Protein AF-A0A965JLV3-F1 (afdb_monomer)

Mean predicted aligned error: 3.54 Å

pLDDT: mean 94.66, std 6.35, range [58.31, 98.81]

Radius of gyration: 18.26 Å; Cα contacts (8 Å, |Δi|>4): 242; chains: 1; bounding box: 49×35×47 Å

Foldseek 3Di:
DVLLVLLVVLLVLLVVLLVQFDPVLNPDPLVVVLNCLSCVLSVLVVVQCVVCVVVVHDLAPPPVDPVSVVSNVSNLVSVLSSLVSLQSSLVSCVVGGDPVAQPLLNVLQSLLSVQLNVQQNVLVVVCNDPLLPADPQQDDPPQSHDPQAQHLVVLNVLRNCSNPPSSVLLVVCSPVDNVVSNVSSVVVSVVSVVVSVVSRCRNVVSSD

Secondary structure (DSSP, 8-state):
-HHHHHHHHHHHHHHHHHTTB-GGGGGSHHHHHHHHHHHHHHHHHHHHHHHHHHTT--SSS--SSHHHHHHHHHHHHHHHHHHHHHHHHHHHHHHHB-TTS-HHHHHHHHHHHHHIIIIIIHHHHHHTSGGGPPPSS--STTT---SSS---HHHHHHHHHHHHHHHHHHHHTTTS-HHHHHHHHHHHHHHHHHHHHHHHHHHHHTT-

Structure (mmCIF, N/CA/C/O backbone):
data_AF-A0A965JLV3-F1
#
_entry.id   AF-A0A965JLV3-F1
#
loop_
_atom_site.group_PDB
_atom_site.id
_atom_site.type_symbol
_atom_site.label_atom_id
_atom_site.label_alt_id
_atom_site.label_comp_id
_atom_site.label_asym_id
_atom_site.label_entity_id
_atom_site.label_seq_id
_atom_site.pdbx_PDB_ins_code
_atom_site.Cartn_x
_atom_site.Cartn_y
_atom_site.Cartn_z
_atom_site.occupancy
_atom_site.B_iso_or_equiv
_atom_site.auth_seq_id
_atom_site.auth_comp_id
_atom_site.auth_asym_id
_atom_site.auth_atom_id
_atom_site.pdbx_PDB_model_num
ATOM 1 N N . MET A 1 1 ? -0.334 8.863 -15.507 1.00 58.31 1 MET A N 1
ATOM 2 C CA . MET A 1 1 ? -1.629 9.022 -14.797 1.00 58.31 1 MET A CA 1
ATOM 3 C C . MET A 1 1 ? -1.924 7.909 -13.793 1.00 58.31 1 MET A C 1
ATOM 5 O O . MET A 1 1 ? -1.998 8.219 -12.616 1.00 58.31 1 MET A O 1
ATOM 9 N N . LYS A 1 2 ? -2.039 6.628 -14.184 1.00 77.88 2 LYS A N 1
ATOM 10 C CA . LYS A 1 2 ? -2.409 5.543 -13.242 1.00 77.88 2 LYS A CA 1
ATOM 11 C C . LYS A 1 2 ? -1.475 5.370 -12.034 1.00 77.88 2 LYS A C 1
ATOM 13 O O . LYS A 1 2 ? -1.949 5.211 -10.918 1.00 77.88 2 LYS A O 1
ATOM 18 N N . PHE A 1 3 ? -0.164 5.479 -12.246 1.00 82.94 3 PHE A N 1
ATOM 19 C CA . PHE A 1 3 ? 0.817 5.386 -11.163 1.00 82.94 3 PHE A CA 1
ATOM 20 C C . PHE A 1 3 ? 0.680 6.542 -10.155 1.00 82.94 3 PHE A C 1
ATOM 22 O O . PHE A 1 3 ? 0.581 6.306 -8.957 1.00 82.94 3 PHE A O 1
ATOM 29 N N . LEU A 1 4 ? 0.554 7.780 -10.654 1.00 87.12 4 LEU A N 1
ATOM 30 C CA . LEU A 1 4 ? 0.310 8.976 -9.839 1.00 87.12 4 LEU A CA 1
ATOM 31 C C . LEU A 1 4 ? -0.955 8.846 -8.983 1.00 87.12 4 LEU A C 1
ATOM 33 O O . LEU A 1 4 ? -0.918 9.130 -7.790 1.00 87.12 4 LEU A O 1
ATOM 37 N N . LEU A 1 5 ? -2.057 8.378 -9.579 1.00 89.88 5 LEU A N 1
ATOM 38 C CA . LEU A 1 5 ? -3.309 8.146 -8.855 1.00 89.88 5 LEU A CA 1
ATOM 39 C C . LEU A 1 5 ? -3.142 7.091 -7.757 1.00 89.88 5 LEU A C 1
ATOM 41 O O . LEU A 1 5 ? -3.651 7.280 -6.658 1.00 89.88 5 LEU A O 1
ATOM 45 N N . SER A 1 6 ? -2.402 6.014 -8.031 1.00 91.25 6 SER A N 1
ATOM 46 C CA . SER A 1 6 ? -2.143 4.958 -7.051 1.00 91.25 6 SER A CA 1
ATOM 47 C C . SER A 1 6 ? -1.319 5.464 -5.866 1.00 91.25 6 SER A C 1
ATOM 49 O O . SER A 1 6 ? -1.724 5.265 -4.724 1.00 91.25 6 SER A O 1
ATOM 51 N N . VAL A 1 7 ? -0.200 6.155 -6.115 1.00 91.88 7 VAL A N 1
ATOM 52 C CA . VAL A 1 7 ? 0.650 6.725 -5.050 1.00 91.88 7 VAL A CA 1
ATOM 53 C C . VAL A 1 7 ? -0.112 7.788 -4.255 1.00 91.88 7 VAL A C 1
ATOM 55 O O . VAL A 1 7 ? -0.059 7.795 -3.027 1.00 91.88 7 VAL A O 1
ATOM 58 N N . GLY A 1 8 ? -0.880 8.645 -4.934 1.00 94.00 8 GLY A N 1
ATOM 59 C CA . GLY A 1 8 ? -1.728 9.645 -4.286 1.00 94.00 8 GLY A CA 1
ATOM 60 C C . GLY A 1 8 ? -2.789 9.010 -3.386 1.00 94.00 8 GLY A C 1
ATOM 61 O O . GLY A 1 8 ? -2.899 9.372 -2.217 1.00 94.00 8 GLY A O 1
ATOM 62 N N . LEU A 1 9 ? -3.528 8.018 -3.891 1.00 96.25 9 LEU A N 1
ATOM 63 C CA . LEU A 1 9 ? -4.529 7.293 -3.107 1.00 96.25 9 LEU A CA 1
ATOM 64 C C . LEU A 1 9 ? -3.895 6.557 -1.919 1.00 96.25 9 LEU A C 1
ATOM 66 O O . LEU A 1 9 ? -4.440 6.607 -0.817 1.00 96.25 9 LEU A O 1
ATOM 70 N N . PHE A 1 10 ? -2.739 5.920 -2.114 1.00 96.62 10 PHE A N 1
ATOM 71 C CA . PHE A 1 10 ? -1.964 5.263 -1.059 1.00 96.62 10 PHE A CA 1
ATOM 72 C C . PHE A 1 10 ? -1.600 6.248 0.060 1.00 96.62 10 PHE A C 1
ATOM 74 O O . PHE A 1 10 ? -1.886 6.000 1.234 1.00 96.62 10 PHE A O 1
ATOM 81 N N . ALA A 1 11 ? -1.024 7.397 -0.300 1.00 96.12 11 ALA A N 1
ATOM 82 C CA . ALA A 1 11 ? -0.611 8.421 0.653 1.00 96.12 11 ALA A CA 1
ATOM 83 C C . ALA A 1 11 ? -1.809 9.038 1.390 1.00 96.12 11 ALA A C 1
ATOM 85 O O . ALA A 1 11 ? -1.777 9.155 2.614 1.00 96.12 11 ALA A O 1
ATOM 86 N N . LEU A 1 12 ? -2.891 9.365 0.673 1.00 97.19 12 LEU A N 1
ATOM 87 C CA . LEU A 1 12 ? -4.125 9.896 1.262 1.00 97.19 12 LEU A CA 1
ATOM 88 C C . LEU A 1 12 ? -4.769 8.899 2.230 1.00 97.19 12 LEU A C 1
ATOM 90 O O . LEU A 1 12 ? -5.180 9.283 3.323 1.00 97.19 12 LEU A O 1
ATOM 94 N N . THR A 1 13 ? -4.812 7.617 1.858 1.00 98.12 13 THR A N 1
ATOM 95 C CA . THR A 1 13 ? -5.332 6.551 2.729 1.00 98.12 13 THR A CA 1
ATOM 96 C C . THR A 1 13 ? -4.476 6.432 3.983 1.00 98.12 13 THR A C 1
ATOM 98 O O . THR A 1 13 ? -5.005 6.422 5.092 1.00 98.12 13 THR A O 1
ATOM 101 N N . THR A 1 14 ? -3.150 6.432 3.832 1.00 97.94 14 THR A N 1
ATOM 102 C CA . THR A 1 14 ? -2.228 6.360 4.972 1.00 97.94 14 THR A CA 1
ATOM 103 C C . THR A 1 14 ? -2.404 7.562 5.904 1.00 97.94 14 THR A C 1
ATOM 105 O O . THR A 1 14 ? -2.512 7.390 7.117 1.00 97.94 14 THR A O 1
ATOM 108 N N . ALA A 1 15 ? -2.514 8.777 5.358 1.00 96.94 15 ALA A N 1
ATOM 109 C CA . ALA A 1 15 ? -2.744 9.996 6.134 1.00 96.94 15 ALA A CA 1
ATOM 110 C C . ALA A 1 15 ? -4.091 9.967 6.879 1.00 96.94 15 ALA A C 1
ATOM 112 O O . ALA A 1 15 ? -4.160 10.306 8.063 1.00 96.94 15 ALA A O 1
ATOM 113 N N . TRP A 1 16 ? -5.154 9.499 6.219 1.00 97.88 16 TRP A N 1
ATOM 114 C CA . TRP A 1 16 ? -6.459 9.291 6.849 1.00 97.88 16 TRP A CA 1
ATOM 115 C C . TRP A 1 16 ? -6.378 8.288 8.009 1.00 97.88 16 TRP A C 1
ATOM 117 O O . TRP A 1 16 ? -6.914 8.533 9.094 1.00 97.88 16 TRP A O 1
ATOM 127 N N . LEU A 1 17 ? -5.651 7.183 7.829 1.00 98.00 17 LEU A N 1
ATOM 128 C CA . LEU A 1 17 ? -5.475 6.154 8.854 1.00 98.00 17 LEU A CA 1
ATOM 129 C C . LEU A 1 17 ? -4.584 6.614 10.021 1.00 98.00 17 LEU A C 1
ATOM 131 O O . LEU A 1 17 ? -4.887 6.285 11.164 1.00 98.00 17 LEU A O 1
ATOM 135 N N . VAL A 1 18 ? -3.581 7.468 9.797 1.00 97.69 18 VAL A N 1
ATOM 136 C CA . VAL A 1 18 ? -2.835 8.149 10.881 1.00 97.69 18 VAL A CA 1
ATOM 137 C C . VAL A 1 18 ? -3.768 8.969 11.777 1.00 97.69 18 VAL A C 1
ATOM 139 O O . VAL A 1 18 ? -3.585 9.004 12.995 1.00 97.69 18 VAL A O 1
ATOM 142 N N . GLY A 1 19 ? -4.828 9.556 11.213 1.00 96.88 19 GLY A N 1
ATOM 143 C CA . GLY A 1 19 ? -5.876 10.251 11.967 1.00 96.88 19 GLY A CA 1
ATOM 144 C C . GLY A 1 19 ? -6.631 9.373 12.977 1.00 96.88 19 GLY A C 1
ATOM 145 O O . GLY A 1 19 ? -7.350 9.900 13.823 1.00 96.88 19 GLY A O 1
ATOM 146 N N . HIS A 1 20 ? -6.458 8.051 12.934 1.00 97.25 20 HIS A N 1
ATOM 147 C CA . HIS A 1 20 ? -7.047 7.106 13.885 1.00 97.25 20 HIS A CA 1
ATOM 148 C C . HIS A 1 20 ? -6.160 6.826 15.101 1.00 97.25 20 HIS A C 1
ATOM 150 O O . HIS A 1 20 ? -6.590 6.135 16.024 1.00 97.25 20 HIS A O 1
ATOM 156 N N . LEU A 1 21 ? -4.939 7.362 15.134 1.00 97.62 21 LEU A N 1
ATOM 157 C CA . LEU A 1 21 ? -4.122 7.383 16.343 1.00 97.62 21 LEU A CA 1
ATOM 158 C C . LEU A 1 21 ? -4.680 8.404 17.341 1.00 97.62 21 LEU A C 1
ATOM 160 O O . LEU A 1 21 ? -5.216 9.453 16.957 1.00 97.62 21 LEU A O 1
ATOM 164 N N . GLN A 1 22 ? -4.495 8.122 18.629 1.00 96.94 22 GLN A N 1
ATOM 165 C CA . GLN A 1 22 ? -4.717 9.089 19.704 1.00 96.94 22 GLN A CA 1
ATOM 166 C C . GLN A 1 22 ? -3.857 10.345 19.492 1.00 96.94 22 GLN A C 1
ATOM 168 O O . GLN A 1 22 ? -2.743 10.256 18.976 1.00 96.94 22 GLN A O 1
ATOM 173 N N . ALA A 1 23 ? -4.347 11.515 19.917 1.00 92.81 23 ALA A N 1
ATOM 174 C CA . ALA A 1 23 ? -3.717 12.809 19.628 1.00 92.81 23 ALA A CA 1
ATOM 175 C C . ALA A 1 23 ? -2.221 12.863 20.003 1.00 92.81 23 ALA A C 1
ATOM 177 O O . ALA A 1 23 ? -1.399 13.237 19.172 1.00 92.81 23 ALA A O 1
ATOM 178 N N . GLY A 1 24 ? -1.850 12.395 21.202 1.00 92.81 24 GLY A N 1
ATOM 179 C CA . GLY A 1 24 ? -0.449 12.373 21.645 1.00 92.81 24 GLY A CA 1
ATOM 180 C C . GLY A 1 24 ? 0.456 11.444 20.825 1.00 92.81 24 GLY A C 1
ATOM 181 O O . GLY A 1 24 ? 1.642 11.718 20.665 1.00 92.81 24 GLY A O 1
ATOM 182 N N . ALA A 1 25 ? -0.097 10.378 20.241 1.00 94.88 25 ALA A N 1
ATOM 183 C CA . ALA A 1 25 ? 0.669 9.412 19.459 1.00 94.88 25 ALA A CA 1
ATOM 184 C C . ALA A 1 25 ? 0.936 9.865 18.013 1.00 94.88 25 ALA A C 1
ATOM 186 O O . ALA A 1 25 ? 1.858 9.365 17.369 1.00 94.88 25 ALA A O 1
ATOM 187 N N . ARG A 1 26 ? 0.175 10.841 17.499 1.00 94.00 26 ARG A N 1
ATOM 188 C CA . ARG A 1 26 ? 0.362 11.387 16.139 1.00 94.00 26 ARG A CA 1
ATOM 189 C C . ARG A 1 26 ? 1.692 12.122 15.967 1.00 94.00 26 ARG A C 1
ATOM 191 O O . ARG A 1 26 ? 2.159 12.269 14.846 1.00 94.00 26 ARG A O 1
ATOM 198 N N . HIS A 1 27 ? 2.305 12.549 17.070 1.00 93.75 27 HIS A N 1
ATOM 199 C CA . HIS A 1 27 ? 3.579 13.271 17.085 1.00 93.75 27 HIS A CA 1
ATOM 200 C C . HIS A 1 27 ? 4.786 12.370 17.385 1.00 93.75 27 HIS A C 1
ATOM 202 O O . HIS A 1 27 ? 5.904 12.862 17.532 1.00 93.75 27 HIS A O 1
ATOM 208 N N . LEU A 1 28 ? 4.588 11.050 17.490 1.00 96.31 28 LEU A N 1
ATOM 209 C CA . LEU A 1 28 ? 5.692 10.118 17.697 1.00 96.31 28 LEU A CA 1
ATOM 210 C C . LEU A 1 28 ? 6.680 10.191 16.532 1.00 96.31 28 LEU A C 1
ATOM 212 O O . LEU A 1 28 ? 6.289 10.243 15.366 1.00 96.31 28 LEU A O 1
ATOM 216 N N . ARG A 1 29 ? 7.975 10.075 16.844 1.00 96.75 29 ARG A N 1
ATOM 217 C CA . ARG A 1 29 ? 9.050 10.060 15.839 1.00 96.75 29 ARG A CA 1
ATOM 218 C C . ARG A 1 29 ? 8.807 9.026 14.735 1.00 96.75 29 ARG A C 1
ATOM 220 O O . ARG A 1 29 ? 9.127 9.298 13.585 1.00 96.75 29 ARG A O 1
ATOM 227 N N . ALA A 1 30 ? 8.219 7.876 15.068 1.00 96.38 30 ALA A N 1
ATOM 228 C CA . ALA A 1 30 ? 7.856 6.848 14.094 1.00 96.38 30 ALA A CA 1
ATOM 229 C C . ALA A 1 30 ? 6.865 7.359 13.031 1.00 96.38 30 ALA A C 1
ATOM 231 O O . ALA A 1 30 ? 7.059 7.087 11.850 1.00 96.38 30 ALA A O 1
ATOM 232 N N . VAL A 1 31 ? 5.855 8.147 13.426 1.00 96.88 31 VAL A N 1
ATOM 233 C CA . VAL A 1 31 ? 4.904 8.776 12.492 1.00 96.88 31 VAL A CA 1
ATOM 234 C C . VAL A 1 31 ? 5.630 9.789 11.612 1.00 96.88 31 VAL A C 1
ATOM 236 O O . VAL A 1 31 ? 5.474 9.761 10.396 1.00 96.88 31 VAL A O 1
ATOM 239 N N . THR A 1 32 ? 6.487 10.629 12.197 1.00 96.69 32 THR A N 1
ATOM 240 C CA . THR A 1 32 ? 7.277 11.614 11.442 1.00 96.69 32 THR A CA 1
ATOM 241 C C . THR A 1 32 ? 8.180 10.950 10.402 1.00 96.69 32 THR A C 1
ATOM 243 O O . THR A 1 32 ? 8.189 11.362 9.246 1.00 96.69 32 THR A O 1
ATOM 246 N N . VAL A 1 33 ? 8.912 9.898 10.783 1.00 97.25 33 VAL A N 1
ATOM 247 C CA . VAL A 1 33 ? 9.764 9.130 9.858 1.00 97.25 33 VAL A CA 1
ATOM 248 C C . VAL A 1 33 ? 8.923 8.516 8.745 1.00 97.25 33 VAL A C 1
ATOM 250 O O . VAL A 1 33 ? 9.275 8.644 7.579 1.00 97.25 33 VAL A O 1
ATOM 253 N N . MET A 1 34 ? 7.788 7.904 9.083 1.00 96.44 34 MET A N 1
ATOM 254 C CA . MET A 1 34 ? 6.874 7.308 8.112 1.00 96.44 34 MET A CA 1
ATOM 255 C C . MET A 1 34 ? 6.361 8.327 7.084 1.00 96.44 34 MET A C 1
ATOM 257 O O . MET A 1 34 ? 6.353 8.043 5.888 1.00 96.44 34 MET A O 1
ATOM 261 N N . VAL A 1 35 ? 5.972 9.523 7.534 1.00 95.75 35 VAL A N 1
ATOM 262 C CA . VAL A 1 35 ? 5.531 10.619 6.657 1.00 95.75 35 VAL A CA 1
ATOM 263 C C . VAL A 1 35 ? 6.656 11.057 5.722 1.00 95.75 35 VAL A C 1
ATOM 265 O O . VAL A 1 35 ? 6.429 11.196 4.522 1.00 95.75 35 VAL A O 1
ATOM 268 N N . TRP A 1 36 ? 7.879 11.218 6.229 1.00 97.56 36 TRP A N 1
ATOM 269 C CA . TRP A 1 36 ? 9.023 11.570 5.384 1.00 97.56 36 TRP A CA 1
ATOM 270 C C . TRP A 1 36 ? 9.399 10.469 4.397 1.00 97.56 36 TRP A C 1
ATOM 272 O O . TRP A 1 36 ? 9.755 10.785 3.265 1.00 97.56 36 TRP A O 1
ATOM 282 N N . VAL A 1 37 ? 9.267 9.196 4.780 1.00 97.19 37 VAL A N 1
ATOM 283 C CA . VAL A 1 37 ? 9.422 8.071 3.849 1.00 97.19 37 VAL A CA 1
ATOM 284 C C . VAL A 1 37 ? 8.394 8.188 2.731 1.00 97.19 37 VAL A C 1
ATOM 286 O O . VAL A 1 37 ? 8.798 8.175 1.573 1.00 97.19 37 VAL A O 1
ATOM 289 N N . LEU A 1 38 ? 7.106 8.379 3.045 1.00 95.06 38 LEU A N 1
ATOM 290 C CA . LEU A 1 38 ? 6.037 8.547 2.049 1.00 95.06 38 LEU A CA 1
ATOM 291 C C . LEU A 1 38 ? 6.302 9.704 1.084 1.00 95.06 38 LEU A C 1
ATOM 293 O O . LEU A 1 38 ? 6.209 9.525 -0.128 1.00 95.06 38 LEU A O 1
ATOM 297 N N . ILE A 1 39 ? 6.656 10.876 1.618 1.00 95.81 39 ILE A N 1
ATOM 298 C CA . ILE A 1 39 ? 6.942 12.067 0.812 1.00 95.81 39 ILE A CA 1
ATOM 299 C C . ILE A 1 39 ? 8.175 11.832 -0.059 1.00 95.81 39 ILE A C 1
ATOM 301 O O . ILE A 1 39 ? 8.117 12.065 -1.263 1.00 95.81 39 ILE A O 1
ATOM 305 N N . GLY A 1 40 ? 9.280 11.370 0.527 1.00 96.81 40 GLY A N 1
ATOM 306 C CA . GLY A 1 40 ? 10.555 11.219 -0.170 1.00 96.81 40 GLY A CA 1
ATOM 307 C C . GLY A 1 40 ? 10.490 10.178 -1.282 1.00 96.81 40 GLY A C 1
ATOM 308 O O . GLY A 1 40 ? 10.786 10.489 -2.433 1.00 96.81 40 GLY A O 1
ATOM 309 N N . SER A 1 41 ? 10.052 8.962 -0.954 1.00 95.81 41 SER A N 1
ATOM 310 C CA . SER A 1 41 ? 9.936 7.868 -1.928 1.00 95.81 41 SER A CA 1
ATOM 311 C C . SER A 1 41 ? 8.863 8.143 -2.982 1.00 95.81 41 SER A C 1
ATOM 313 O O . SER A 1 41 ? 9.148 8.024 -4.169 1.00 95.81 41 SER A O 1
ATOM 315 N N . GLY A 1 42 ? 7.673 8.607 -2.581 1.00 94.31 42 GLY A N 1
ATOM 316 C CA . GLY A 1 42 ? 6.608 8.961 -3.518 1.00 94.31 42 GLY A CA 1
ATOM 317 C C . GLY A 1 42 ? 7.027 10.081 -4.472 1.00 94.31 4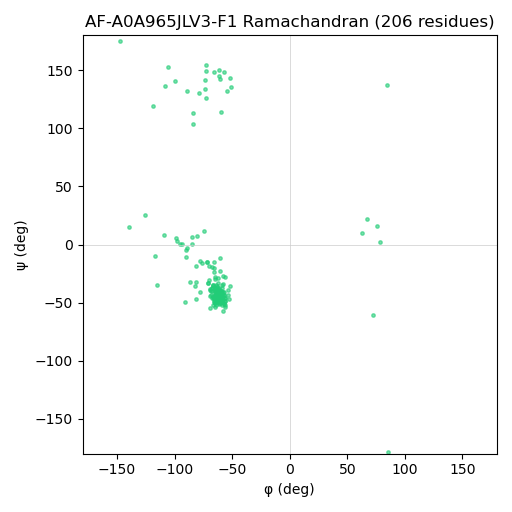2 GLY A C 1
ATOM 318 O O . GLY A 1 42 ? 6.847 9.957 -5.678 1.00 94.31 42 GLY A O 1
ATOM 319 N N . THR A 1 43 ? 7.653 11.150 -3.969 1.00 95.56 43 THR A N 1
ATOM 320 C CA . THR A 1 43 ? 8.147 12.244 -4.824 1.00 95.56 43 THR A CA 1
ATOM 321 C C . THR A 1 43 ? 9.237 11.759 -5.771 1.00 95.56 43 THR A C 1
ATOM 323 O O . THR A 1 43 ? 9.176 12.064 -6.960 1.00 95.56 43 THR A O 1
ATOM 326 N N . PHE A 1 44 ? 10.203 10.980 -5.274 1.00 96.69 44 PHE A N 1
ATOM 327 C CA . PHE A 1 44 ? 11.260 10.403 -6.103 1.00 96.69 44 PHE A CA 1
ATOM 328 C C . PHE A 1 44 ? 10.682 9.579 -7.258 1.00 96.69 44 PHE A C 1
ATOM 330 O O . PHE A 1 44 ? 11.017 9.841 -8.414 1.00 96.69 44 PHE A O 1
ATOM 337 N N . GLU A 1 45 ? 9.776 8.640 -6.973 1.00 95.25 45 GLU A N 1
ATOM 338 C CA . GLU A 1 45 ? 9.182 7.798 -8.013 1.00 95.25 45 GLU A CA 1
ATOM 339 C C . GLU A 1 45 ? 8.397 8.626 -9.028 1.00 95.25 45 GLU A C 1
ATOM 341 O O . GLU A 1 45 ? 8.561 8.445 -10.234 1.00 95.25 45 GLU A O 1
ATOM 346 N N . LEU A 1 46 ? 7.574 9.571 -8.566 1.00 94.50 46 LEU A N 1
ATOM 347 C CA . LEU A 1 46 ? 6.768 10.405 -9.453 1.00 94.50 46 LEU A CA 1
ATOM 348 C C . LEU A 1 46 ? 7.625 11.283 -10.361 1.00 94.50 46 LEU A C 1
ATOM 350 O O . LEU A 1 46 ? 7.352 11.353 -11.561 1.00 94.50 46 LEU A O 1
ATOM 354 N N . VAL A 1 47 ? 8.660 11.924 -9.816 1.00 96.25 47 VAL A N 1
ATOM 355 C CA . VAL A 1 47 ? 9.586 12.752 -10.596 1.00 96.25 47 VAL A CA 1
ATOM 356 C C . VAL A 1 47 ? 10.329 11.887 -11.605 1.00 96.25 47 VAL A C 1
ATOM 358 O O . VAL A 1 47 ? 10.298 12.190 -12.797 1.00 96.25 47 VAL A O 1
ATOM 361 N N . TYR A 1 48 ? 10.940 10.787 -11.163 1.00 97.06 48 TYR A N 1
ATOM 362 C CA . TYR A 1 48 ? 11.751 9.949 -12.040 1.00 97.06 48 TYR A CA 1
ATOM 363 C C . TYR A 1 48 ? 10.923 9.315 -13.164 1.00 97.06 48 TYR A C 1
ATOM 365 O O . TYR A 1 48 ? 11.301 9.409 -14.331 1.00 97.06 48 TYR A O 1
ATOM 373 N N . ILE A 1 49 ? 9.751 8.750 -12.852 1.00 95.31 49 ILE A N 1
ATOM 374 C CA . ILE A 1 49 ? 8.844 8.179 -13.860 1.00 95.31 49 ILE A CA 1
ATOM 375 C C . ILE A 1 49 ? 8.396 9.247 -14.861 1.00 95.31 49 ILE A C 1
ATOM 377 O O . ILE A 1 49 ? 8.333 8.972 -16.058 1.00 95.31 49 ILE A O 1
ATOM 381 N N . THR A 1 50 ? 8.093 10.460 -14.392 1.00 95.12 50 THR A N 1
ATOM 382 C CA . THR A 1 50 ? 7.651 11.557 -15.265 1.00 95.12 50 THR A CA 1
ATOM 383 C C . THR A 1 50 ? 8.767 12.008 -16.203 1.00 95.12 50 THR A C 1
ATOM 385 O O . THR A 1 50 ? 8.522 12.164 -17.397 1.00 95.12 50 THR A O 1
ATOM 388 N N . VAL A 1 51 ? 9.993 12.164 -15.695 1.00 96.38 51 VAL A N 1
ATOM 389 C CA . VAL A 1 51 ? 11.161 12.531 -16.510 1.00 96.38 51 VAL A CA 1
ATOM 390 C C . VAL A 1 51 ? 11.450 11.458 -17.559 1.00 96.38 51 VAL A C 1
ATOM 392 O O . VAL A 1 51 ? 11.579 11.781 -18.735 1.00 96.38 51 VAL A O 1
ATOM 395 N N . GLN A 1 52 ? 11.487 10.181 -17.169 1.00 96.94 52 GLN A N 1
ATOM 396 C CA . GLN A 1 52 ? 11.731 9.079 -18.106 1.00 96.94 52 GLN A CA 1
ATOM 397 C C . GLN A 1 52 ? 10.643 9.007 -19.186 1.00 96.94 52 GLN A C 1
ATOM 399 O O . GLN A 1 52 ? 10.957 8.914 -20.370 1.00 96.94 52 GLN A O 1
ATOM 404 N N . ALA A 1 53 ? 9.371 9.170 -18.808 1.00 94.25 53 ALA A N 1
ATOM 405 C CA . ALA A 1 53 ? 8.271 9.225 -19.767 1.00 94.25 53 ALA A CA 1
ATOM 406 C C . ALA A 1 53 ? 8.392 10.411 -20.741 1.00 94.25 53 ALA A C 1
ATOM 408 O O . ALA A 1 53 ? 8.139 10.241 -21.932 1.00 94.25 53 ALA A O 1
ATOM 409 N N . ALA A 1 54 ? 8.809 11.591 -20.266 1.00 96.62 54 ALA A N 1
ATOM 410 C CA . ALA A 1 54 ? 9.034 12.764 -21.114 1.00 96.62 54 ALA A CA 1
ATOM 411 C C . ALA A 1 54 ? 10.186 12.561 -22.115 1.00 96.62 54 ALA A C 1
ATOM 413 O O . ALA A 1 54 ? 10.149 13.110 -23.212 1.00 96.62 54 ALA A O 1
ATOM 414 N N . LEU A 1 55 ? 11.177 11.740 -21.760 1.00 96.00 55 LEU A N 1
ATOM 415 C CA . LEU A 1 55 ? 12.291 11.349 -22.628 1.00 96.00 55 LEU A CA 1
ATOM 416 C C . LEU A 1 55 ? 11.960 10.159 -23.549 1.00 96.00 55 LEU A C 1
ATOM 418 O O . LEU A 1 55 ? 12.824 9.711 -24.302 1.00 96.00 55 LEU A O 1
ATOM 422 N N . GLY A 1 56 ? 10.740 9.615 -23.482 1.00 95.31 56 GLY A N 1
ATOM 423 C CA . GLY A 1 56 ? 10.359 8.409 -24.224 1.00 95.31 56 GLY A CA 1
ATOM 424 C C . GLY A 1 56 ? 11.084 7.143 -23.753 1.00 95.31 56 GLY A C 1
ATOM 425 O O . GLY A 1 56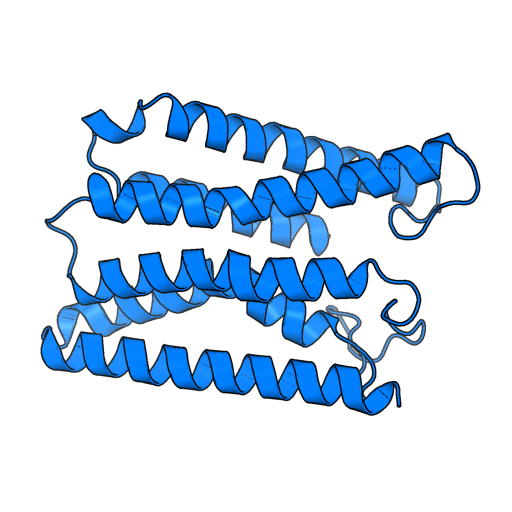 ? 11.192 6.181 -24.508 1.00 95.31 56 GLY A O 1
ATOM 426 N N . GLN A 1 57 ? 11.594 7.143 -22.521 1.00 95.62 57 GLN A N 1
ATOM 427 C CA . GLN A 1 57 ? 12.356 6.052 -21.924 1.00 95.62 57 GLN A CA 1
ATOM 428 C C . GLN A 1 57 ? 11.526 5.283 -20.891 1.00 95.62 57 GLN A C 1
ATOM 430 O O . GLN A 1 57 ? 10.609 5.807 -20.251 1.00 95.62 57 GLN A O 1
ATOM 435 N N . GLY A 1 58 ? 11.866 4.008 -20.702 1.00 92.88 58 GLY A N 1
ATOM 436 C CA . GLY A 1 58 ? 11.315 3.210 -19.613 1.00 92.88 58 GLY A CA 1
ATOM 437 C C . GLY A 1 58 ? 11.930 3.620 -18.276 1.00 92.88 58 GLY A C 1
ATOM 438 O O . GLY A 1 58 ? 13.144 3.733 -18.163 1.00 92.88 58 GLY A O 1
ATOM 439 N N . SER A 1 59 ? 11.109 3.795 -17.240 1.00 93.38 59 SER A N 1
ATOM 440 C CA . SER A 1 59 ? 11.608 3.922 -15.862 1.00 93.38 59 SER A CA 1
ATOM 441 C C . SER A 1 59 ? 11.782 2.558 -15.181 1.00 93.38 59 SER A C 1
ATOM 443 O O . SER A 1 59 ? 12.657 2.379 -14.344 1.00 93.38 59 SER A O 1
ATOM 445 N N . HIS A 1 60 ? 10.934 1.587 -15.535 1.00 92.69 60 HIS A N 1
ATOM 446 C CA . HIS A 1 60 ? 10.971 0.220 -15.020 1.00 92.69 60 HIS A CA 1
ATOM 447 C C . HIS A 1 60 ? 11.658 -0.695 -16.030 1.00 92.69 60 HIS A C 1
ATOM 449 O O . HIS A 1 60 ? 11.405 -0.578 -17.229 1.00 92.69 60 HIS A O 1
ATOM 455 N N . TYR A 1 61 ? 12.477 -1.629 -15.537 1.00 93.06 61 TYR A N 1
ATOM 456 C CA . TYR A 1 61 ? 13.274 -2.567 -16.344 1.00 93.06 61 TYR A CA 1
ATOM 457 C C . TYR A 1 61 ? 14.319 -1.903 -17.253 1.00 93.06 61 TYR A C 1
ATOM 459 O O . TYR A 1 61 ? 14.913 -2.574 -18.094 1.00 93.06 61 TYR A O 1
ATOM 467 N N . ASN A 1 62 ? 14.558 -0.599 -17.093 1.00 94.69 62 ASN A N 1
ATOM 468 C CA . ASN A 1 62 ? 15.598 0.095 -17.830 1.00 94.69 62 ASN A CA 1
ATOM 469 C C . ASN A 1 62 ? 16.935 -0.088 -17.113 1.00 94.69 62 ASN A C 1
ATOM 471 O O . ASN A 1 62 ? 17.194 0.510 -16.073 1.00 94.69 62 ASN A O 1
ATOM 475 N N . ILE A 1 63 ? 17.754 -0.965 -17.677 1.00 94.94 63 ILE A N 1
ATOM 476 C CA . ILE A 1 63 ? 19.087 -1.319 -17.184 1.00 94.94 63 ILE A CA 1
ATOM 477 C C . ILE A 1 63 ? 20.139 -1.138 -18.286 1.00 94.94 63 ILE A C 1
ATOM 479 O O . ILE A 1 63 ? 21.160 -1.819 -18.287 1.00 94.94 63 ILE A O 1
ATOM 483 N N . GLY A 1 64 ? 19.865 -0.258 -19.258 1.00 94.12 64 GLY A N 1
ATOM 484 C CA . GLY A 1 64 ? 20.736 -0.044 -20.420 1.00 94.12 64 GLY A CA 1
ATOM 485 C C . GLY A 1 64 ? 22.105 0.547 -20.069 1.00 94.12 64 GLY A C 1
ATOM 486 O O . GLY A 1 64 ? 23.068 0.337 -20.800 1.00 94.12 64 GLY A O 1
ATOM 487 N N . ASP A 1 65 ? 22.205 1.234 -18.930 1.00 96.88 65 ASP A N 1
ATOM 488 C CA . ASP A 1 65 ? 23.449 1.739 -18.358 1.00 96.88 65 ASP A CA 1
ATOM 489 C C . ASP A 1 65 ? 23.401 1.737 -16.819 1.00 96.88 65 ASP A C 1
ATOM 491 O O . ASP A 1 65 ? 22.379 1.430 -16.196 1.00 96.88 65 ASP A O 1
ATOM 495 N N . ILE A 1 66 ? 24.533 2.089 -16.199 1.00 97.88 66 ILE A N 1
ATOM 496 C CA . ILE A 1 66 ? 24.700 2.089 -14.740 1.00 97.88 66 ILE A CA 1
ATOM 497 C C . ILE A 1 66 ? 23.726 3.059 -14.064 1.00 97.88 66 ILE A C 1
ATOM 499 O O . ILE A 1 66 ? 23.184 2.736 -13.009 1.00 97.88 66 ILE A O 1
ATOM 503 N N . PHE A 1 67 ? 23.482 4.234 -14.649 1.00 97.44 67 PHE A N 1
ATOM 504 C CA . PHE A 1 67 ? 22.592 5.221 -14.047 1.00 97.44 67 PHE A CA 1
ATOM 505 C C . PHE A 1 67 ? 21.157 4.689 -13.984 1.00 97.44 67 PHE A C 1
ATOM 507 O O . PHE A 1 67 ? 20.558 4.685 -12.908 1.00 97.44 67 PHE A O 1
ATOM 514 N N . HIS A 1 68 ? 20.621 4.176 -15.094 1.00 97.75 68 HIS A N 1
ATOM 515 C CA . HIS A 1 68 ? 19.262 3.628 -15.135 1.00 97.75 68 HIS A CA 1
ATOM 516 C C . HIS A 1 68 ? 19.118 2.381 -14.257 1.00 97.75 68 HIS A C 1
ATOM 518 O O . HIS A 1 68 ? 18.128 2.260 -13.536 1.00 97.75 68 HIS A O 1
ATOM 524 N N . ALA A 1 69 ? 20.138 1.518 -14.210 1.00 96.69 69 ALA A N 1
ATOM 525 C CA . ALA A 1 69 ? 20.148 0.368 -13.310 1.00 96.69 69 ALA A CA 1
ATOM 526 C C . ALA A 1 69 ? 20.086 0.781 -11.828 1.00 96.69 69 ALA A C 1
ATOM 528 O O . ALA A 1 69 ? 19.297 0.221 -11.061 1.00 96.69 69 ALA A O 1
ATOM 529 N N . VAL A 1 70 ? 20.866 1.790 -11.421 1.00 98.19 70 VAL A N 1
ATOM 530 C CA . VAL A 1 70 ? 20.829 2.329 -10.051 1.00 98.19 70 VAL A CA 1
ATOM 531 C C . VAL A 1 70 ? 19.475 2.970 -9.757 1.00 98.19 70 VAL A C 1
ATOM 533 O O . VAL A 1 70 ? 18.896 2.707 -8.705 1.00 98.19 70 VAL A O 1
ATOM 536 N N . MET A 1 71 ? 18.933 3.771 -10.675 1.00 98.12 71 MET A N 1
ATOM 537 C CA . MET A 1 71 ? 17.622 4.395 -10.484 1.00 98.12 71 MET A CA 1
ATOM 538 C C . MET A 1 71 ? 16.505 3.354 -10.372 1.00 98.12 71 MET A C 1
ATOM 540 O O . MET A 1 71 ? 15.662 3.469 -9.485 1.00 98.12 71 MET A O 1
ATOM 544 N N . TYR A 1 72 ? 16.527 2.301 -11.192 1.00 96.44 72 TYR A N 1
ATOM 545 C CA . TYR A 1 72 ? 15.560 1.208 -11.107 1.00 96.44 72 TYR A CA 1
ATOM 546 C C . TYR A 1 72 ? 15.644 0.470 -9.761 1.00 96.44 72 TYR A C 1
ATOM 548 O O . TYR A 1 72 ? 14.615 0.193 -9.140 1.00 96.44 72 TYR A O 1
ATOM 556 N N . ALA A 1 73 ? 16.855 0.223 -9.250 1.00 96.69 73 ALA A N 1
ATOM 557 C CA . ALA A 1 73 ? 17.041 -0.349 -7.916 1.00 96.69 73 ALA A CA 1
ATOM 558 C C . ALA A 1 73 ? 16.499 0.574 -6.808 1.00 96.69 73 ALA A C 1
ATOM 560 O O . ALA A 1 73 ? 15.810 0.110 -5.896 1.00 96.69 73 ALA A O 1
ATOM 561 N N . LEU A 1 74 ? 16.751 1.884 -6.905 1.00 98.06 74 LEU A N 1
ATOM 562 C CA . LEU A 1 74 ? 16.223 2.875 -5.963 1.00 98.06 74 LEU A CA 1
ATOM 563 C C . LEU A 1 74 ? 14.694 2.951 -5.992 1.00 98.06 74 LEU A C 1
ATOM 565 O O . LEU A 1 74 ? 14.091 3.085 -4.930 1.00 98.06 74 LEU A O 1
ATOM 569 N N . MET A 1 75 ? 14.058 2.812 -7.160 1.00 97.31 75 MET A N 1
ATOM 570 C CA . MET A 1 75 ? 12.596 2.696 -7.250 1.00 97.31 75 MET A CA 1
ATOM 571 C C . MET A 1 75 ? 12.100 1.475 -6.474 1.00 97.31 75 MET A C 1
ATOM 573 O O . MET A 1 75 ? 11.216 1.603 -5.635 1.00 97.31 75 MET A O 1
ATOM 577 N N . GLY A 1 76 ? 12.722 0.307 -6.665 1.00 95.88 76 GLY A N 1
ATOM 578 C CA . GLY A 1 76 ? 12.375 -0.902 -5.910 1.00 95.88 76 GLY A CA 1
ATOM 579 C C . GLY A 1 76 ? 12.494 -0.721 -4.390 1.00 95.88 76 GLY A C 1
ATOM 580 O O . GLY A 1 76 ? 11.592 -1.107 -3.644 1.00 95.88 76 GLY A O 1
ATOM 581 N N . ILE A 1 77 ? 13.570 -0.076 -3.924 1.00 97.75 77 ILE A N 1
ATOM 582 C CA . ILE A 1 77 ? 13.758 0.270 -2.504 1.00 97.75 77 ILE A CA 1
ATOM 583 C C . ILE A 1 77 ? 12.684 1.259 -2.036 1.00 97.75 77 ILE A C 1
ATOM 585 O O . ILE A 1 77 ? 12.136 1.096 -0.943 1.00 97.75 77 ILE A O 1
ATOM 589 N N . GLY A 1 78 ? 12.359 2.263 -2.852 1.00 96.88 78 GLY A N 1
ATOM 590 C CA . GLY A 1 78 ? 11.306 3.241 -2.592 1.00 96.88 78 GLY A CA 1
ATOM 591 C C . GLY A 1 78 ? 9.940 2.581 -2.422 1.00 96.88 78 GLY A C 1
ATOM 592 O O . GLY A 1 78 ? 9.307 2.757 -1.382 1.00 96.88 78 GLY A O 1
ATOM 593 N N . ALA A 1 79 ? 9.528 1.747 -3.375 1.00 95.94 79 ALA A N 1
ATOM 594 C CA . ALA A 1 79 ? 8.270 1.003 -3.339 1.00 95.94 79 ALA A CA 1
ATOM 595 C C . ALA A 1 79 ? 8.178 0.045 -2.134 1.00 95.94 79 ALA A C 1
ATOM 597 O O . ALA A 1 79 ? 7.141 -0.034 -1.463 1.00 95.94 79 ALA A O 1
ATOM 598 N N . MET A 1 80 ? 9.269 -0.655 -1.802 1.00 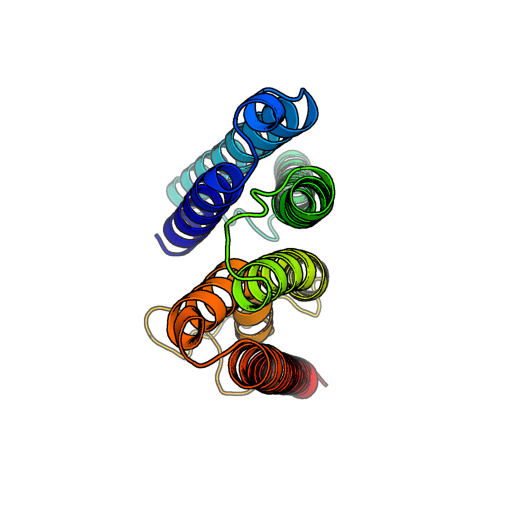97.25 80 MET A N 1
ATOM 599 C CA . MET A 1 80 ? 9.328 -1.502 -0.604 1.00 97.25 80 MET A CA 1
ATOM 600 C C . MET A 1 80 ? 9.215 -0.666 0.677 1.00 97.25 80 MET A C 1
ATOM 602 O O . MET A 1 80 ? 8.462 -1.010 1.584 1.00 97.25 80 MET A O 1
ATOM 606 N N . SER A 1 81 ? 9.910 0.470 0.739 1.00 96.75 81 SER A N 1
ATOM 607 C CA . SER A 1 81 ? 9.850 1.380 1.887 1.00 96.75 81 SER A CA 1
ATOM 608 C C . SER A 1 81 ? 8.445 1.959 2.068 1.00 96.75 81 SER A C 1
ATOM 610 O O . SER A 1 81 ? 7.935 1.977 3.189 1.00 96.75 81 SER A O 1
ATOM 612 N N . LEU A 1 82 ? 7.784 2.362 0.974 1.00 95.25 82 LEU A N 1
ATOM 613 C CA . LEU A 1 82 ? 6.389 2.811 0.967 1.00 95.25 82 LEU A CA 1
ATOM 614 C C . LEU A 1 82 ? 5.467 1.750 1.541 1.00 95.25 82 LEU A C 1
ATOM 616 O O . LEU A 1 82 ? 4.726 2.022 2.477 1.00 95.25 82 LEU A O 1
ATOM 620 N N . THR A 1 83 ? 5.511 0.530 1.021 1.00 96.25 83 THR A N 1
ATOM 621 C CA . THR A 1 83 ? 4.622 -0.538 1.497 1.00 96.25 83 THR A CA 1
ATOM 622 C C . THR A 1 83 ? 4.929 -0.942 2.941 1.00 96.25 83 THR A C 1
ATOM 624 O O . THR A 1 83 ? 3.998 -1.192 3.708 1.00 96.25 83 THR A O 1
ATOM 627 N N . ALA A 1 84 ? 6.196 -0.916 3.369 1.00 97.50 84 ALA A N 1
ATOM 628 C CA . ALA A 1 84 ? 6.593 -1.208 4.749 1.00 97.50 84 ALA A CA 1
ATOM 629 C C . ALA A 1 84 ? 5.999 -0.221 5.771 1.00 97.50 84 ALA A C 1
ATOM 631 O O . ALA A 1 84 ? 5.716 -0.611 6.909 1.00 97.50 84 ALA A O 1
ATOM 632 N N . THR A 1 85 ? 5.725 1.029 5.373 1.00 97.75 85 THR A N 1
ATOM 633 C CA . THR A 1 85 ? 5.033 1.997 6.246 1.00 97.75 85 THR A CA 1
ATOM 634 C C . THR A 1 85 ? 3.679 1.492 6.743 1.00 97.75 85 THR A C 1
ATOM 636 O O . THR A 1 85 ? 3.270 1.834 7.850 1.00 97.75 85 THR A O 1
ATOM 639 N N . GLN A 1 86 ? 3.004 0.625 5.983 1.00 98.50 86 GLN A N 1
ATOM 640 C CA . GLN A 1 86 ? 1.678 0.124 6.340 1.00 98.50 86 GLN A CA 1
ATOM 641 C C . GLN A 1 86 ? 1.735 -0.810 7.550 1.00 98.50 86 GLN A C 1
ATOM 643 O O . GLN A 1 86 ? 0.906 -0.703 8.451 1.00 98.50 86 GLN A O 1
ATOM 648 N N . VAL A 1 87 ? 2.758 -1.665 7.646 1.00 98.25 87 VAL A N 1
ATOM 649 C CA . VAL A 1 87 ? 2.958 -2.522 8.829 1.00 98.25 87 VAL A CA 1
ATOM 650 C C . VAL A 1 87 ? 3.359 -1.689 10.043 1.00 98.25 87 VAL A C 1
ATOM 652 O O . VAL A 1 87 ? 2.877 -1.946 11.147 1.00 98.25 87 VAL A O 1
ATOM 655 N N . VAL A 1 88 ? 4.182 -0.654 9.847 1.00 98.38 88 VAL A N 1
ATOM 656 C CA . VAL A 1 88 ? 4.526 0.296 10.917 1.00 98.38 88 VAL A CA 1
ATOM 657 C C . VAL A 1 88 ? 3.268 0.996 11.436 1.00 98.38 88 VAL A C 1
ATOM 659 O O . VAL A 1 88 ? 3.049 1.043 12.647 1.00 98.38 88 VAL A O 1
ATOM 662 N N . LEU A 1 89 ? 2.400 1.480 10.545 1.00 98.69 89 LEU A N 1
ATOM 663 C CA . LEU A 1 89 ? 1.139 2.109 10.930 1.00 98.69 89 LEU A CA 1
ATOM 664 C C . LEU A 1 89 ? 0.189 1.121 11.616 1.00 98.69 89 LEU A C 1
ATOM 666 O O . LEU A 1 89 ? -0.427 1.474 12.619 1.00 98.69 89 LEU A O 1
ATOM 670 N N . ALA A 1 90 ? 0.101 -0.122 11.137 1.00 98.69 90 ALA A N 1
ATOM 671 C CA . ALA A 1 90 ? -0.694 -1.164 11.783 1.00 98.69 90 ALA A CA 1
ATOM 672 C C . ALA A 1 90 ? -0.226 -1.398 13.225 1.00 98.69 90 ALA A C 1
ATOM 674 O O . ALA A 1 90 ? -1.040 -1.416 14.149 1.00 98.69 90 ALA A O 1
ATOM 675 N N . TRP A 1 91 ? 1.089 -1.501 13.437 1.00 98.62 91 TRP A N 1
ATOM 676 C CA . TRP A 1 91 ? 1.677 -1.635 14.768 1.00 98.62 91 TRP A CA 1
ATOM 677 C C . TRP A 1 91 ? 1.372 -0.424 15.661 1.00 98.62 91 TRP A C 1
ATOM 679 O O . TRP A 1 91 ? 0.947 -0.596 16.806 1.00 98.62 91 TRP A O 1
ATOM 689 N N . LEU A 1 92 ? 1.503 0.798 15.135 1.00 98.56 92 LEU A N 1
ATOM 690 C CA . LEU A 1 92 ? 1.154 2.019 15.866 1.00 98.56 92 LEU A CA 1
ATOM 691 C C . LEU A 1 92 ? -0.332 2.058 16.243 1.00 98.56 92 LEU A C 1
ATOM 693 O O . LEU A 1 92 ? -0.657 2.434 17.364 1.00 98.56 92 LEU A O 1
ATOM 697 N N . LEU A 1 93 ? -1.238 1.635 15.359 1.00 98.56 93 LEU A N 1
ATOM 698 C CA . LEU A 1 93 ? -2.682 1.593 15.625 1.00 98.56 93 LEU A CA 1
ATOM 699 C C . LEU A 1 93 ? -3.070 0.508 16.636 1.00 98.56 93 LEU A C 1
ATOM 701 O O . LEU A 1 93 ? -4.015 0.694 17.404 1.00 98.56 93 LEU A O 1
ATOM 705 N N . ILE A 1 94 ? -2.332 -0.602 16.690 1.00 98.38 94 ILE A N 1
ATOM 706 C CA . ILE A 1 94 ? -2.490 -1.610 17.747 1.00 98.38 94 ILE A CA 1
ATOM 707 C C . ILE A 1 94 ? -2.118 -1.011 19.109 1.00 98.38 94 ILE A C 1
ATOM 709 O O . ILE A 1 94 ? -2.822 -1.241 20.091 1.00 98.38 94 ILE A O 1
ATOM 713 N N . ARG A 1 95 ? -1.027 -0.237 19.175 1.00 98.12 95 ARG A N 1
ATOM 714 C CA . ARG A 1 95 ? -0.489 0.316 20.430 1.00 98.12 95 ARG A CA 1
ATOM 715 C C . ARG A 1 95 ? -1.178 1.596 20.898 1.00 98.12 95 ARG A C 1
ATOM 717 O O . ARG A 1 95 ? -1.324 1.798 22.098 1.00 98.12 95 ARG A O 1
ATOM 724 N N . HIS A 1 96 ? -1.574 2.449 19.963 1.00 98.06 96 HIS A N 1
ATOM 725 C CA . HIS A 1 96 ? -1.978 3.834 20.217 1.00 98.06 96 HIS A CA 1
ATOM 726 C C . HIS A 1 96 ? -3.201 4.270 19.397 1.00 98.06 96 HIS A C 1
ATOM 728 O O . HIS A 1 96 ? -3.464 5.467 19.249 1.00 98.06 96 HIS A O 1
ATOM 734 N N . GLY A 1 97 ? -3.936 3.322 18.815 1.00 97.12 97 GLY A N 1
ATOM 735 C CA . GLY A 1 97 ? -5.188 3.609 18.123 1.00 97.12 97 GLY A CA 1
ATOM 736 C C . GLY A 1 97 ? -6.264 4.109 19.085 1.00 97.12 97 GLY A C 1
ATOM 737 O O . GLY A 1 97 ? -6.316 3.706 20.246 1.00 97.12 97 GLY A O 1
ATOM 738 N N . ASP A 1 98 ? -7.138 4.977 18.587 1.00 95.88 98 ASP A N 1
ATOM 739 C CA . ASP A 1 98 ? -8.296 5.479 19.318 1.00 95.88 98 ASP A CA 1
ATOM 740 C C . ASP A 1 98 ? -9.238 4.321 19.726 1.00 95.88 98 ASP A C 1
ATOM 742 O O . ASP A 1 98 ? -9.821 3.660 18.854 1.00 95.88 98 ASP A O 1
ATOM 746 N N . PRO A 1 99 ? -9.397 4.041 21.036 1.00 94.25 99 PRO A N 1
ATOM 747 C CA . PRO A 1 99 ? -10.213 2.932 21.509 1.00 94.25 99 PRO A CA 1
ATOM 748 C C . PRO A 1 99 ? -11.715 3.178 21.338 1.00 94.25 99 PRO A C 1
ATOM 750 O O . PRO A 1 99 ? -12.472 2.215 21.414 1.00 94.25 99 PRO A O 1
ATOM 753 N N . GLN A 1 100 ? -12.148 4.420 21.088 1.00 94.81 100 GLN A N 1
ATOM 754 C CA . GLN A 1 100 ? -13.561 4.751 20.869 1.00 94.81 100 GL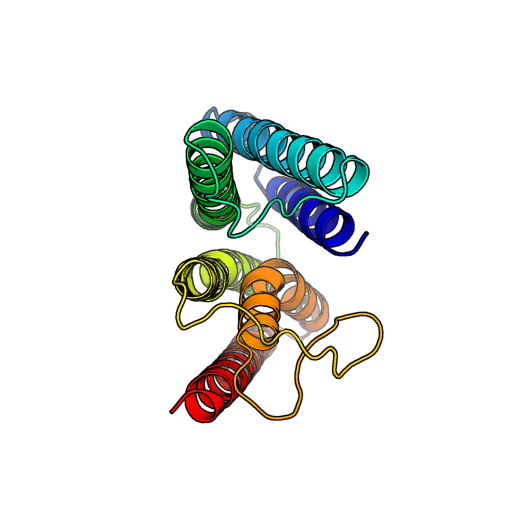N A CA 1
ATOM 755 C C . GLN A 1 100 ? -14.074 4.253 19.514 1.00 94.81 100 GLN A C 1
ATOM 757 O O . GLN A 1 100 ? -15.280 4.196 19.282 1.00 94.81 100 GLN A O 1
ATOM 762 N N . ARG A 1 101 ? -13.172 3.876 18.600 1.00 94.88 101 ARG A N 1
ATOM 763 C CA . ARG A 1 101 ? -13.559 3.312 17.307 1.00 94.88 101 ARG A CA 1
ATOM 764 C C . ARG A 1 101 ? -14.077 1.878 17.468 1.00 94.88 101 ARG A C 1
ATOM 766 O O . ARG A 1 101 ? -13.461 1.103 18.204 1.00 94.88 101 ARG A O 1
ATOM 773 N N . PRO A 1 102 ? -15.125 1.486 16.717 1.00 96.50 102 PRO A N 1
ATOM 774 C CA . PRO A 1 102 ? -15.651 0.123 16.735 1.00 96.50 102 PRO A CA 1
ATOM 775 C C . PRO A 1 102 ? -14.545 -0.918 16.532 1.00 96.50 102 PRO A C 1
ATOM 777 O O . PRO A 1 102 ? -13.685 -0.766 15.657 1.00 96.50 102 PRO A O 1
ATOM 780 N N . ALA A 1 103 ? -14.556 -1.983 17.332 1.00 96.31 103 ALA A N 1
ATOM 781 C CA . ALA A 1 103 ? -13.480 -2.969 17.331 1.00 96.31 103 ALA A CA 1
ATOM 782 C C . ALA A 1 103 ? -13.391 -3.727 15.995 1.00 96.31 103 ALA A C 1
ATOM 784 O O . ALA A 1 103 ? -12.284 -3.928 15.490 1.00 96.31 103 ALA A O 1
ATOM 785 N N . ALA A 1 104 ? -14.525 -4.039 15.358 1.00 97.25 104 ALA A N 1
ATOM 786 C CA . ALA A 1 104 ? -14.545 -4.586 13.999 1.00 97.25 104 ALA A CA 1
ATOM 787 C C . ALA A 1 104 ? -13.887 -3.660 12.953 1.00 97.25 104 ALA A C 1
ATOM 789 O O . ALA A 1 104 ? -13.144 -4.136 12.095 1.00 97.25 104 ALA A O 1
ATOM 790 N N . TYR A 1 105 ? -14.095 -2.341 13.040 1.00 98.38 105 TYR A N 1
ATOM 791 C CA . TYR A 1 105 ? -13.453 -1.378 12.138 1.00 98.38 105 TYR A CA 1
ATOM 792 C C . TYR A 1 105 ? -11.938 -1.317 12.365 1.00 98.38 105 TYR A C 1
ATOM 794 O O . TYR A 1 105 ? -11.163 -1.406 11.414 1.00 98.38 105 TYR A O 1
ATOM 802 N N . ARG A 1 106 ? -11.499 -1.246 13.630 1.00 98.38 106 ARG A N 1
ATOM 803 C CA . ARG A 1 106 ? -10.069 -1.283 13.985 1.00 98.38 106 ARG A CA 1
ATOM 804 C C . ARG A 1 106 ? -9.392 -2.548 13.458 1.00 98.38 106 ARG A C 1
ATOM 806 O O . ARG A 1 106 ? -8.301 -2.466 12.900 1.00 98.38 106 ARG A O 1
ATOM 813 N N . LEU A 1 107 ? -10.053 -3.698 13.601 1.00 98.44 107 LEU A N 1
ATOM 814 C CA . LEU A 1 107 ? -9.589 -4.973 13.058 1.00 98.44 107 LEU A CA 1
ATOM 815 C C . LEU A 1 107 ? -9.425 -4.901 11.535 1.00 98.44 107 LEU A C 1
ATOM 817 O O . LEU A 1 107 ? -8.368 -5.257 11.024 1.00 98.44 107 LEU A O 1
ATOM 821 N N . ALA A 1 108 ? -10.437 -4.405 10.820 1.00 98.62 108 ALA A N 1
ATOM 822 C CA . ALA A 1 108 ? -10.403 -4.300 9.365 1.00 98.62 108 ALA A CA 1
ATOM 823 C C . ALA A 1 108 ? -9.274 -3.377 8.869 1.00 98.62 108 ALA A C 1
ATOM 825 O O . ALA A 1 108 ? -8.604 -3.698 7.888 1.00 98.62 108 ALA A O 1
ATOM 826 N N . VAL A 1 109 ? -9.006 -2.279 9.586 1.00 98.81 109 VAL A N 1
ATOM 827 C CA . VAL A 1 109 ? -7.864 -1.390 9.321 1.00 98.81 109 VAL A CA 1
ATOM 828 C C . VAL A 1 109 ? -6.535 -2.109 9.478 1.00 98.81 109 VAL A C 1
ATOM 830 O O . VAL A 1 109 ? -5.709 -2.075 8.567 1.00 98.81 109 VAL A O 1
ATOM 833 N N . ILE A 1 110 ? -6.332 -2.790 10.604 1.00 98.81 110 ILE A N 1
ATOM 834 C CA . ILE A 1 110 ? -5.083 -3.508 10.875 1.00 98.81 110 ILE A CA 1
ATOM 835 C C . ILE A 1 110 ? -4.849 -4.593 9.817 1.00 98.81 110 ILE A C 1
ATOM 837 O O . ILE A 1 110 ? -3.756 -4.669 9.258 1.00 98.81 110 ILE A O 1
ATOM 841 N N . ILE A 1 111 ? -5.872 -5.392 9.494 1.00 98.81 111 ILE A N 1
ATOM 842 C CA . ILE A 1 111 ? -5.770 -6.432 8.462 1.00 98.81 111 ILE A CA 1
ATOM 843 C C . ILE A 1 111 ? -5.472 -5.802 7.095 1.00 98.81 111 ILE A C 1
ATOM 845 O O . ILE A 1 111 ? -4.565 -6.270 6.414 1.00 98.81 111 ILE A O 1
ATOM 849 N N . GLY A 1 112 ? -6.167 -4.729 6.702 1.00 98.81 112 GLY A N 1
ATOM 850 C CA . GLY A 1 112 ? -5.940 -4.030 5.429 1.00 98.81 112 GLY A CA 1
ATOM 851 C C . GLY A 1 112 ? -4.507 -3.546 5.250 1.00 98.81 112 GLY A C 1
ATOM 852 O O . GLY A 1 112 ? -3.899 -3.778 4.204 1.00 98.81 112 GLY A O 1
ATOM 853 N N . LEU A 1 113 ? -3.943 -2.932 6.287 1.00 98.81 113 LEU A N 1
ATOM 854 C CA . LEU A 1 113 ? -2.559 -2.460 6.298 1.00 98.81 113 LEU A CA 1
ATOM 855 C C . LEU A 1 113 ? -1.551 -3.613 6.195 1.00 98.81 113 LEU A C 1
ATOM 857 O O . LEU A 1 113 ? -0.640 -3.569 5.367 1.00 98.81 113 LEU A O 1
ATOM 861 N N . VAL A 1 114 ? -1.732 -4.672 6.992 1.00 98.81 114 VAL A N 1
ATOM 862 C CA . VAL A 1 114 ? -0.841 -5.845 6.972 1.00 98.81 114 VAL A CA 1
ATOM 863 C C . VAL A 1 114 ? -0.922 -6.570 5.629 1.00 98.81 114 VAL A C 1
ATOM 865 O O . VAL A 1 114 ? 0.112 -6.880 5.041 1.00 98.81 114 VAL A O 1
ATOM 868 N N . MET A 1 115 ? -2.128 -6.798 5.103 1.00 98.62 115 MET A N 1
ATOM 869 C CA . MET A 1 115 ? -2.329 -7.444 3.802 1.00 98.62 115 MET A CA 1
ATOM 870 C C . MET A 1 115 ? -1.762 -6.609 2.655 1.00 98.62 115 MET A C 1
ATOM 872 O O . MET A 1 115 ? -1.212 -7.175 1.719 1.00 98.62 115 MET A O 1
ATOM 876 N N . THR A 1 116 ? -1.820 -5.279 2.741 1.00 98.62 116 THR A N 1
ATOM 877 C CA . THR A 1 116 ? -1.207 -4.399 1.734 1.00 98.62 116 THR A CA 1
ATOM 878 C C . THR A 1 116 ? 0.284 -4.644 1.599 1.00 98.62 116 THR A C 1
ATOM 880 O O . THR A 1 116 ? 0.797 -4.756 0.487 1.00 98.62 116 THR A O 1
ATOM 883 N N . PHE A 1 117 ? 0.983 -4.770 2.726 1.00 98.56 117 PHE A N 1
ATOM 884 C CA . PHE A 1 117 ? 2.397 -5.107 2.709 1.00 98.56 117 PHE A CA 1
ATOM 885 C C . PHE A 1 117 ? 2.625 -6.548 2.252 1.00 98.56 117 PHE A C 1
ATOM 887 O O . PHE A 1 117 ? 3.332 -6.763 1.277 1.00 98.56 117 PHE A O 1
ATOM 894 N N . VAL A 1 118 ? 1.993 -7.529 2.901 1.00 98.50 118 VAL A N 1
ATOM 895 C CA . VAL A 1 118 ? 2.242 -8.953 2.620 1.00 98.50 118 VAL A CA 1
ATOM 896 C C . VAL A 1 118 ? 1.894 -9.310 1.175 1.00 98.50 118 VAL A C 1
ATOM 898 O O . VAL A 1 118 ? 2.704 -9.899 0.477 1.00 98.50 118 VAL A O 1
ATOM 901 N N . LEU A 1 119 ? 0.709 -8.947 0.695 1.00 98.50 119 LEU A N 1
ATOM 902 C CA . LEU A 1 119 ? 0.253 -9.317 -0.644 1.00 98.50 119 LEU A CA 1
ATOM 903 C C . LEU A 1 119 ? 0.842 -8.382 -1.708 1.00 98.50 119 LEU A C 1
ATOM 905 O O . LEU A 1 119 ? 1.353 -8.834 -2.733 1.00 98.50 119 LEU A O 1
ATOM 909 N N . GLY A 1 120 ? 0.788 -7.071 -1.460 1.00 97.75 120 GLY A N 1
ATOM 910 C CA . GLY A 1 120 ? 1.250 -6.055 -2.402 1.00 97.75 120 GLY A CA 1
ATOM 911 C C . GLY A 1 120 ? 2.759 -6.098 -2.615 1.00 97.75 120 GLY A C 1
ATOM 912 O O . GLY A 1 120 ? 3.201 -6.208 -3.761 1.00 97.75 120 GLY A O 1
ATOM 913 N N . ALA A 1 121 ? 3.554 -6.066 -1.540 1.00 96.81 121 ALA A N 1
ATOM 914 C CA . ALA A 1 121 ? 5.013 -6.048 -1.647 1.00 96.81 121 ALA A CA 1
ATOM 915 C C . ALA A 1 121 ? 5.565 -7.367 -2.204 1.00 96.81 121 ALA A C 1
ATOM 917 O O . ALA A 1 121 ? 6.474 -7.331 -3.031 1.00 96.81 121 ALA A O 1
ATOM 918 N N . SER A 1 122 ? 4.990 -8.522 -1.839 1.00 97.31 122 SER A N 1
ATOM 919 C CA . SER A 1 122 ? 5.421 -9.812 -2.394 1.00 97.31 122 SER A CA 1
ATOM 920 C C . SER A 1 122 ? 5.206 -9.899 -3.904 1.00 97.31 122 SER A C 1
ATOM 922 O O . SER A 1 122 ? 6.135 -10.257 -4.624 1.00 97.31 122 SER A O 1
ATOM 924 N N . VAL A 1 123 ? 4.029 -9.525 -4.421 1.00 97.88 123 VAL A N 1
ATOM 925 C CA . VAL A 1 123 ? 3.813 -9.534 -5.881 1.00 97.88 123 VAL A CA 1
ATOM 926 C C . VAL A 1 123 ? 4.605 -8.421 -6.570 1.00 97.88 123 VAL A C 1
ATOM 928 O O . VAL A 1 123 ? 5.096 -8.624 -7.676 1.00 97.88 123 VAL A O 1
ATOM 931 N N . GLY A 1 124 ? 4.797 -7.271 -5.918 1.00 96.31 124 GLY A N 1
ATOM 932 C CA . GLY A 1 124 ? 5.667 -6.206 -6.426 1.00 96.31 124 GLY A CA 1
ATOM 933 C C . GLY A 1 124 ? 7.114 -6.676 -6.607 1.00 96.31 124 GLY A C 1
ATOM 934 O O . GLY A 1 124 ? 7.726 -6.404 -7.637 1.00 96.31 124 GLY A O 1
ATOM 935 N N . ALA A 1 125 ? 7.631 -7.454 -5.653 1.00 96.19 125 ALA A N 1
ATOM 936 C CA . ALA A 1 125 ? 8.942 -8.089 -5.754 1.00 96.19 125 ALA A CA 1
ATOM 937 C C . ALA A 1 125 ? 8.988 -9.167 -6.847 1.00 96.19 125 ALA A C 1
ATOM 939 O O . ALA A 1 125 ? 9.980 -9.261 -7.557 1.00 96.19 125 ALA A O 1
ATOM 940 N N . LEU A 1 126 ? 7.920 -9.948 -7.047 1.00 96.19 126 LEU A N 1
ATOM 941 C CA . LEU A 1 126 ? 7.855 -10.869 -8.189 1.00 96.19 126 LEU A CA 1
ATOM 942 C C . LEU A 1 126 ? 7.912 -10.109 -9.515 1.00 96.19 126 LEU A C 1
ATOM 944 O O . LEU A 1 126 ? 8.674 -10.487 -10.396 1.00 96.19 126 LEU A O 1
ATOM 948 N N . LEU A 1 127 ? 7.167 -9.008 -9.643 1.00 95.25 127 LEU A N 1
ATOM 949 C CA . LEU A 1 127 ? 7.147 -8.175 -10.845 1.00 95.25 127 LEU A CA 1
ATOM 950 C C . LEU A 1 127 ? 8.518 -7.572 -11.187 1.00 95.25 127 LEU A C 1
ATOM 952 O O . LEU A 1 127 ? 8.730 -7.245 -12.352 1.00 95.25 127 LEU A O 1
ATOM 956 N N . SER A 1 128 ? 9.456 -7.430 -10.243 1.00 92.75 128 SER A N 1
ATOM 957 C CA . SER A 1 128 ? 10.816 -6.962 -10.559 1.00 92.75 128 SER A CA 1
ATOM 958 C C . SER A 1 128 ? 11.695 -8.037 -11.210 1.00 92.75 128 SER A C 1
ATOM 960 O O . SER A 1 128 ? 12.708 -7.710 -11.829 1.00 92.75 128 SER A O 1
ATOM 962 N N . VAL A 1 129 ? 11.303 -9.312 -11.134 1.00 92.75 129 VAL A N 1
ATOM 963 C CA . VAL A 1 129 ? 12.030 -10.409 -11.776 1.00 92.75 129 VAL A CA 1
ATOM 964 C C . VAL A 1 129 ? 11.697 -10.436 -13.277 1.00 92.75 129 VAL A C 1
ATOM 966 O O . VAL A 1 129 ? 10.516 -10.469 -13.635 1.00 92.75 129 VAL A O 1
ATOM 969 N N . PRO A 1 130 ? 12.695 -10.494 -14.184 1.00 89.81 130 PRO A N 1
ATOM 970 C CA . PRO A 1 130 ? 12.468 -10.415 -15.632 1.00 89.81 130 PRO A CA 1
ATOM 971 C C . PRO A 1 130 ? 11.450 -11.421 -16.186 1.00 89.81 130 PRO A C 1
ATOM 973 O O . PRO A 1 130 ? 10.617 -11.054 -17.013 1.00 89.81 130 PRO A O 1
ATOM 976 N N . ILE A 1 131 ? 11.447 -12.663 -15.684 1.00 90.00 131 ILE A N 1
ATOM 977 C CA . ILE A 1 131 ? 10.497 -13.704 -16.116 1.00 90.00 131 ILE A CA 1
ATOM 978 C C . ILE A 1 131 ? 9.039 -13.391 -15.760 1.00 90.00 131 ILE A C 1
ATOM 980 O O . ILE A 1 131 ? 8.143 -14.013 -16.322 1.00 90.00 131 ILE A O 1
ATOM 984 N N . PHE A 1 132 ? 8.791 -12.426 -14.867 1.00 92.06 132 PHE A N 1
ATOM 985 C CA . PHE A 1 132 ? 7.468 -11.954 -14.450 1.00 92.06 132 PHE A CA 1
ATOM 986 C C . PHE A 1 132 ? 7.134 -10.543 -14.978 1.00 92.06 132 PHE A C 1
ATOM 988 O O . PHE A 1 132 ? 6.081 -9.996 -14.640 1.00 92.06 132 PHE A O 1
ATOM 995 N N . LYS A 1 133 ? 7.964 -9.963 -15.863 1.00 88.94 133 LYS A N 1
ATOM 996 C CA . LYS A 1 133 ? 7.684 -8.679 -16.539 1.00 88.94 133 LYS A CA 1
ATOM 997 C C . LYS A 1 133 ? 6.332 -8.732 -17.261 1.00 88.94 133 LYS A C 1
ATOM 999 O O . LYS A 1 133 ? 6.095 -9.707 -17.978 1.00 88.94 133 LYS A O 1
ATOM 1004 N N . PRO A 1 134 ? 5.440 -7.734 -17.123 1.00 88.81 134 PRO A N 1
ATOM 1005 C CA . PRO A 1 134 ? 4.144 -7.737 -17.796 1.00 88.81 134 PRO A CA 1
ATOM 1006 C C . PRO A 1 134 ? 4.241 -7.978 -19.314 1.00 88.81 134 PRO A C 1
ATOM 1008 O O . PRO A 1 134 ? 5.174 -7.467 -19.936 1.00 88.81 134 PRO A O 1
ATOM 1011 N N . PRO A 1 135 ? 3.287 -8.715 -19.914 1.00 86.25 135 PRO A N 1
ATOM 1012 C CA . PRO A 1 135 ? 3.254 -8.920 -21.360 1.00 86.25 135 PRO A CA 1
ATOM 1013 C C . PRO A 1 135 ? 3.087 -7.586 -22.106 1.00 86.25 135 PRO A C 1
ATOM 1015 O O . PRO A 1 135 ? 2.399 -6.680 -21.632 1.00 86.25 135 PRO A O 1
ATOM 1018 N N . GLU A 1 136 ? 3.718 -7.469 -23.277 1.00 76.19 136 GLU A N 1
ATOM 1019 C CA . GLU A 1 136 ? 3.774 -6.217 -24.055 1.00 76.19 136 GLU A CA 1
ATOM 1020 C C . GLU A 1 136 ? 2.482 -5.926 -24.837 1.00 76.19 136 GLU A C 1
ATOM 1022 O O . GLU A 1 136 ? 2.245 -4.797 -25.263 1.00 76.19 136 GLU A O 1
ATOM 1027 N N . ILE A 1 137 ? 1.601 -6.920 -24.966 1.00 72.31 137 ILE A N 1
ATOM 1028 C CA . ILE A 1 137 ? 0.302 -6.773 -25.620 1.00 72.31 137 ILE A CA 1
ATOM 1029 C C . ILE A 1 137 ? -0.700 -6.224 -24.596 1.00 72.31 137 ILE A C 1
ATOM 1031 O O . ILE A 1 137 ? -1.047 -6.889 -23.619 1.00 72.31 137 ILE A O 1
ATOM 1035 N N . ALA A 1 138 ? -1.164 -4.992 -24.809 1.00 62.78 138 ALA A N 1
ATOM 1036 C CA . ALA A 1 138 ? -2.231 -4.394 -24.013 1.00 62.78 138 ALA A CA 1
ATOM 1037 C C . ALA A 1 138 ? -3.579 -5.039 -24.369 1.00 62.78 138 ALA A C 1
ATOM 1039 O O . ALA A 1 138 ? -3.955 -5.053 -25.538 1.00 62.78 138 ALA A O 1
ATOM 1040 N N . VAL A 1 139 ? -4.313 -5.551 -23.372 1.00 73.25 139 VAL A N 1
ATOM 1041 C CA . VAL A 1 139 ? -5.554 -6.312 -23.628 1.00 73.25 139 VAL A CA 1
ATOM 1042 C C . VAL A 1 139 ? -6.799 -5.613 -23.074 1.00 73.25 139 VAL A C 1
ATOM 1044 O O . VAL A 1 139 ? -7.841 -5.642 -23.721 1.00 73.25 139 VAL A O 1
ATOM 1047 N N . LEU A 1 140 ? -6.707 -4.923 -21.928 1.00 84.38 140 LEU A N 1
ATOM 1048 C CA . LEU A 1 140 ? -7.818 -4.132 -21.376 1.00 84.38 140 LEU A CA 1
ATOM 1049 C C . LEU A 1 140 ? -7.603 -2.614 -21.481 1.00 84.38 140 LEU A C 1
ATOM 1051 O O . LEU A 1 140 ? -6.528 -2.125 -21.105 1.00 84.38 140 LEU A O 1
ATOM 1055 N N . PRO A 1 141 ? -8.634 -1.840 -21.880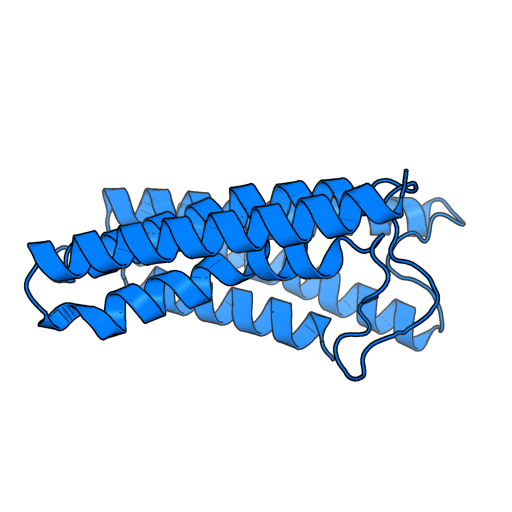 1.00 81.81 141 PRO A N 1
ATOM 1056 C CA . PRO A 1 141 ? -8.562 -0.385 -21.862 1.00 81.81 141 PRO A CA 1
ATOM 1057 C C . PRO A 1 141 ? -8.353 0.124 -20.426 1.00 81.81 141 PRO A C 1
ATOM 1059 O O . PRO A 1 141 ? -8.790 -0.492 -19.455 1.00 81.81 141 PRO A O 1
ATOM 1062 N N . VAL A 1 142 ? -7.673 1.267 -20.286 1.00 82.12 142 VAL A N 1
ATOM 1063 C CA . VAL A 1 142 ? -7.367 1.958 -19.012 1.00 82.12 142 VAL A CA 1
ATOM 1064 C C . VAL A 1 142 ? -6.303 1.272 -18.140 1.00 82.12 142 VAL A C 1
ATOM 1066 O O . VAL A 1 142 ? -5.255 1.865 -17.864 1.00 82.12 142 VAL A O 1
ATOM 1069 N N . VAL A 1 143 ? -6.532 0.033 -17.701 1.00 84.12 143 VAL A N 1
ATOM 1070 C CA . VAL A 1 143 ? -5.610 -0.672 -16.786 1.00 84.12 143 VAL A CA 1
ATOM 1071 C C . VAL A 1 143 ? -4.432 -1.307 -17.529 1.00 84.12 143 VAL A C 1
ATOM 1073 O O . VAL A 1 143 ? -3.298 -1.298 -17.030 1.00 84.12 143 VAL A O 1
ATOM 1076 N N . GLY A 1 144 ? -4.660 -1.746 -18.772 1.00 86.38 144 GLY A N 1
ATOM 1077 C CA . GLY A 1 144 ? -3.651 -2.344 -19.646 1.00 86.38 144 GLY A CA 1
ATOM 1078 C C . GLY A 1 144 ? -3.292 -3.787 -19.295 1.00 86.38 144 GLY A C 1
ATOM 1079 O O . GLY A 1 144 ? -2.241 -4.251 -19.728 1.00 86.38 144 GLY A O 1
ATOM 1080 N N . TRP A 1 145 ? -4.109 -4.466 -18.483 1.00 90.06 145 TRP A N 1
ATOM 1081 C CA . TRP A 1 145 ? -3.885 -5.851 -18.060 1.00 90.06 145 TRP A CA 1
ATOM 1082 C C . TRP A 1 145 ? -4.147 -6.850 -19.187 1.00 90.06 145 TRP A C 1
ATOM 1084 O O . TRP A 1 145 ? -4.937 -6.567 -20.090 1.00 90.06 145 TRP A O 1
ATOM 1094 N N . SER A 1 146 ? -3.505 -8.017 -19.103 1.00 87.38 146 SER A N 1
ATOM 1095 C CA . SER A 1 146 ? -3.810 -9.176 -19.944 1.00 87.38 146 SER A CA 1
ATOM 1096 C C . SER A 1 146 ? -4.887 -10.058 -19.323 1.00 87.38 146 SER A C 1
ATOM 1098 O O . SER A 1 146 ? -4.785 -10.441 -18.160 1.00 87.38 146 SER A O 1
ATOM 1100 N N . MET A 1 147 ? -5.892 -10.425 -20.125 1.00 83.88 147 MET A N 1
ATOM 1101 C CA . MET A 1 147 ? -6.909 -11.417 -19.750 1.00 83.88 147 MET A CA 1
ATOM 1102 C C . MET A 1 147 ? -6.518 -12.847 -20.136 1.00 83.88 147 MET A C 1
ATOM 1104 O O . MET A 1 147 ? -7.151 -13.786 -19.670 1.00 83.88 147 MET A O 1
ATOM 1108 N N . ALA A 1 148 ? -5.466 -13.030 -20.938 1.00 84.12 148 ALA A N 1
ATOM 1109 C CA . ALA A 1 148 ? -5.022 -14.339 -21.424 1.00 84.12 148 ALA A CA 1
ATOM 1110 C C . ALA A 1 148 ? -4.174 -15.129 -20.403 1.00 84.12 148 ALA A C 1
ATOM 1112 O O . ALA A 1 148 ? -3.610 -16.164 -20.740 1.00 84.12 148 ALA A O 1
ATOM 1113 N N . GLY A 1 149 ? -4.055 -14.632 -19.167 1.00 84.12 149 GLY A N 1
ATOM 1114 C CA . GLY A 1 149 ? -3.091 -15.129 -18.186 1.00 84.12 149 GLY A CA 1
ATOM 1115 C C . GLY A 1 149 ? -1.722 -14.465 -18.348 1.00 84.12 149 GLY A C 1
ATOM 1116 O O . GLY A 1 149 ? -1.539 -13.550 -19.159 1.00 84.12 149 GLY A O 1
ATOM 1117 N N . GLY A 1 150 ? -0.766 -14.874 -17.515 1.00 89.56 150 GLY A N 1
ATOM 1118 C CA . GLY A 1 150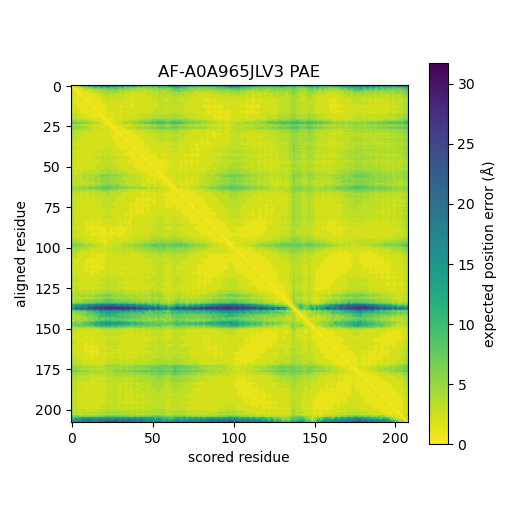 ? 0.620 -14.416 -17.619 1.00 89.56 150 GLY A CA 1
ATOM 1119 C C . GLY A 1 150 ? 0.881 -13.017 -17.053 1.00 89.56 150 GLY A C 1
ATOM 1120 O O . GLY A 1 150 ? 2.000 -12.526 -17.130 1.00 89.56 150 GLY A O 1
ATOM 1121 N N . ASP A 1 151 ? -0.105 -12.333 -16.476 1.00 93.50 151 ASP A N 1
ATOM 1122 C CA . ASP A 1 151 ? 0.034 -10.967 -15.964 1.00 93.50 151 ASP A CA 1
ATOM 1123 C C . ASP A 1 151 ? -0.236 -10.914 -14.459 1.00 93.50 151 ASP A C 1
ATOM 1125 O O . ASP A 1 151 ? -1.330 -11.243 -14.010 1.00 93.50 151 ASP A O 1
ATOM 1129 N N . LEU A 1 152 ? 0.763 -10.491 -13.675 1.00 95.31 152 LEU A N 1
ATOM 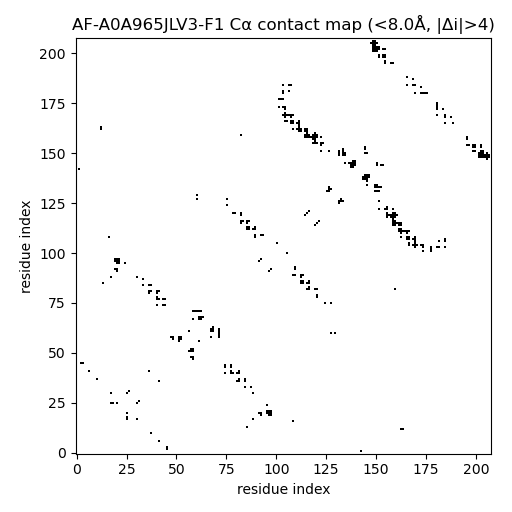1130 C CA . LEU A 1 152 ? 0.662 -10.388 -12.213 1.00 95.31 152 LEU A CA 1
ATOM 1131 C C . LEU A 1 152 ? 0.140 -9.020 -11.744 1.00 95.31 152 LEU A C 1
ATOM 1133 O O . LEU A 1 152 ? -0.044 -8.799 -10.549 1.00 95.31 152 LEU A O 1
ATOM 1137 N N . ARG A 1 153 ? -0.111 -8.069 -12.653 1.00 94.31 153 ARG A N 1
ATOM 1138 C CA . ARG A 1 153 ? -0.632 -6.745 -12.275 1.00 94.31 153 ARG A CA 1
ATOM 1139 C C . ARG A 1 153 ? -2.012 -6.802 -11.603 1.00 94.31 153 ARG A C 1
ATOM 1141 O O . ARG A 1 153 ? -2.184 -6.045 -10.650 1.00 94.31 153 ARG A O 1
ATOM 1148 N N . PRO A 1 154 ? -2.969 -7.667 -12.005 1.00 95.25 154 PRO A N 1
ATOM 1149 C CA . PRO A 1 154 ? -4.239 -7.807 -11.291 1.00 95.25 154 PRO A CA 1
ATOM 1150 C C . PRO A 1 154 ? -4.071 -8.260 -9.833 1.00 95.25 154 PRO A C 1
ATOM 1152 O O . PRO A 1 154 ? -4.667 -7.663 -8.937 1.00 95.25 154 PRO A O 1
ATOM 1155 N N . SER A 1 155 ? -3.228 -9.265 -9.558 1.00 97.25 155 SER A N 1
ATOM 1156 C CA . SER A 1 155 ? -2.970 -9.701 -8.178 1.00 97.25 155 SER A CA 1
ATOM 1157 C C . SER A 1 155 ? -2.208 -8.641 -7.387 1.00 97.25 155 SER A C 1
ATOM 1159 O O . SER A 1 155 ? -2.553 -8.378 -6.239 1.00 97.25 155 SER A O 1
ATOM 1161 N N . HIS A 1 156 ? -1.233 -7.964 -7.999 1.00 96.75 156 HIS A N 1
ATOM 1162 C CA . HIS A 1 156 ? -0.532 -6.855 -7.355 1.00 96.75 156 HIS A CA 1
ATOM 1163 C C . HIS A 1 156 ? -1.484 -5.713 -6.983 1.00 96.75 156 HIS A C 1
ATOM 1165 O O . HIS A 1 156 ? -1.423 -5.218 -5.860 1.00 96.75 156 HIS A O 1
ATOM 1171 N N . PHE A 1 157 ? -2.395 -5.343 -7.891 1.00 96.38 157 PHE A N 1
ATOM 1172 C CA . PHE A 1 157 ? -3.434 -4.339 -7.664 1.00 96.38 157 PHE A CA 1
ATOM 1173 C C . PHE A 1 157 ? -4.303 -4.707 -6.456 1.00 96.38 157 PHE A C 1
ATOM 1175 O O . PHE A 1 157 ? -4.453 -3.905 -5.538 1.00 96.38 157 PHE A O 1
ATOM 1182 N N . LEU A 1 158 ? -4.807 -5.943 -6.400 1.00 98.06 158 LEU A N 1
ATOM 1183 C CA . LEU A 1 158 ? -5.532 -6.438 -5.226 1.00 98.06 158 LEU A CA 1
ATOM 1184 C C . LEU A 1 158 ? -4.655 -6.389 -3.965 1.00 98.06 158 LEU A C 1
ATOM 1186 O O . LEU A 1 158 ? -5.115 -5.980 -2.904 1.00 98.06 158 LEU A O 1
ATOM 1190 N N . GLY A 1 159 ? -3.378 -6.744 -4.062 1.00 98.19 159 GLY A N 1
ATOM 1191 C CA . GLY A 1 159 ? -2.459 -6.678 -2.933 1.00 98.19 159 GLY A CA 1
ATOM 1192 C C . GLY A 1 159 ? -2.361 -5.268 -2.349 1.00 98.19 159 GLY A C 1
ATOM 1193 O O . GLY A 1 159 ? -2.681 -5.068 -1.181 1.00 98.19 159 GLY A O 1
ATOM 1194 N N . ILE A 1 160 ? -1.995 -4.274 -3.162 1.00 97.38 160 ILE A N 1
ATOM 1195 C CA . ILE A 1 160 ? -1.754 -2.900 -2.688 1.00 97.38 160 ILE A CA 1
ATOM 1196 C C . ILE A 1 160 ? -3.027 -2.156 -2.251 1.00 97.38 160 ILE A C 1
ATOM 1198 O O . ILE A 1 160 ? -2.927 -1.164 -1.523 1.00 97.38 160 ILE A O 1
ATOM 1202 N N . HIS A 1 161 ? -4.207 -2.632 -2.672 1.00 97.94 161 HIS A N 1
ATOM 1203 C CA . HIS A 1 161 ? -5.492 -1.997 -2.369 1.00 97.94 161 HIS A CA 1
ATOM 1204 C C . HIS A 1 161 ? -6.227 -2.533 -1.133 1.00 97.94 161 HIS A C 1
ATOM 1206 O O . HIS A 1 161 ? -7.285 -2.011 -0.761 1.00 97.94 161 HIS A O 1
ATOM 1212 N N . ALA A 1 162 ? -5.656 -3.515 -0.428 1.00 98.62 162 ALA A N 1
ATOM 1213 C CA . ALA A 1 162 ? -6.267 -4.061 0.785 1.00 98.62 162 ALA A CA 1
ATOM 1214 C C . ALA A 1 162 ? -6.481 -2.989 1.878 1.00 98.62 162 ALA A C 1
ATOM 1216 O O . ALA A 1 162 ? -7.495 -3.013 2.579 1.00 98.62 162 ALA A O 1
ATOM 1217 N N . GLN A 1 163 ? -5.573 -2.010 1.987 1.00 98.44 163 GLN A N 1
ATOM 1218 C CA . GLN A 1 163 ? -5.665 -0.877 2.919 1.00 98.44 163 GLN A CA 1
ATOM 1219 C C . GLN A 1 163 ? -6.810 0.089 2.598 1.00 98.44 163 GLN A C 1
ATOM 1221 O O . GLN A 1 163 ? -7.169 0.874 3.463 1.00 98.44 163 GLN A O 1
ATOM 1226 N N . GLN A 1 164 ? -7.365 0.095 1.381 1.00 98.50 164 GLN A N 1
ATOM 1227 C CA . GLN A 1 164 ? -8.566 0.880 1.081 1.00 98.50 164 GLN A CA 1
ATOM 1228 C C . GLN A 1 164 ? -9.814 0.033 1.311 1.00 98.50 164 GLN A C 1
ATOM 1230 O O . GLN A 1 164 ? -10.736 0.455 2.005 1.00 98.50 164 GLN A O 1
ATOM 1235 N N . VAL A 1 165 ? -9.833 -1.181 0.757 1.00 98.56 165 VAL A N 1
ATOM 1236 C CA . VAL A 1 165 ? -11.035 -2.023 0.731 1.00 98.56 165 VAL A CA 1
ATOM 1237 C C . VAL A 1 165 ? -11.451 -2.464 2.133 1.00 98.56 165 VAL A C 1
ATOM 1239 O O . VAL A 1 165 ? -12.611 -2.291 2.507 1.00 98.56 165 VAL A O 1
ATOM 1242 N N . LEU A 1 166 ? -10.528 -3.000 2.939 1.00 98.62 166 LEU A N 1
ATOM 1243 C CA . LEU A 1 166 ? -10.895 -3.574 4.237 1.00 98.62 166 LEU A CA 1
ATOM 1244 C C . LEU A 1 166 ? -11.372 -2.521 5.255 1.00 98.62 166 LEU A C 1
ATOM 1246 O O . LEU A 1 166 ? -12.416 -2.756 5.868 1.00 98.62 166 LEU A O 1
ATOM 1250 N N . PRO A 1 167 ? -10.740 -1.338 5.410 1.00 98.44 167 PRO A N 1
ATOM 1251 C CA . PRO A 1 167 ? -11.309 -0.275 6.243 1.00 98.44 167 PRO A CA 1
ATOM 1252 C C . PRO A 1 167 ? -12.714 0.152 5.830 1.00 98.44 167 PRO A C 1
ATOM 1254 O O . PRO A 1 167 ? -13.559 0.352 6.701 1.00 98.44 167 PRO A O 1
ATOM 1257 N N . LEU A 1 168 ? -12.985 0.272 4.526 1.00 98.44 168 LEU A N 1
ATOM 1258 C CA . LEU A 1 168 ? -14.309 0.655 4.029 1.00 98.44 168 LEU A CA 1
ATOM 1259 C C . LEU A 1 168 ? -15.364 -0.402 4.366 1.00 98.44 168 LEU A C 1
ATOM 1261 O O . LEU A 1 168 ? -16.463 -0.050 4.791 1.00 98.44 168 LEU A O 1
ATOM 1265 N N . VAL A 1 169 ? -15.016 -1.687 4.268 1.00 98.38 169 VAL A N 1
ATOM 1266 C CA . VAL A 1 169 ? -15.877 -2.789 4.729 1.00 98.38 169 VAL A CA 1
ATOM 1267 C C . VAL A 1 169 ? -16.135 -2.670 6.228 1.00 98.38 169 VAL A C 1
ATOM 1269 O O . VAL A 1 169 ? -17.287 -2.707 6.652 1.00 98.38 169 VAL A O 1
ATOM 1272 N N . GLY A 1 170 ? -15.085 -2.473 7.031 1.00 98.06 170 GLY A N 1
ATOM 1273 C CA . GLY A 1 170 ? -15.206 -2.292 8.479 1.00 98.06 170 GLY A CA 1
ATOM 1274 C C . GLY A 1 170 ? -16.090 -1.102 8.859 1.00 98.06 170 GLY A C 1
ATOM 1275 O O . GLY A 1 170 ? -16.851 -1.187 9.821 1.00 98.06 170 GLY A O 1
ATOM 1276 N N . LEU A 1 171 ? -16.017 -0.011 8.092 1.00 97.69 171 LEU A N 1
ATOM 1277 C CA . LEU A 1 171 ? -16.841 1.179 8.280 1.00 97.69 171 LEU A CA 1
ATOM 1278 C C . LEU A 1 171 ? -18.307 0.899 7.929 1.00 97.69 171 LEU A C 1
ATOM 1280 O O . LEU A 1 171 ? -19.194 1.252 8.702 1.00 97.69 171 LEU A O 1
ATOM 1284 N N . ALA A 1 172 ? -18.561 0.215 6.811 1.00 98.25 172 ALA A N 1
ATOM 1285 C CA . ALA A 1 172 ? -19.908 -0.121 6.349 1.00 98.25 172 ALA A CA 1
ATOM 1286 C C . ALA A 1 172 ? -20.674 -1.020 7.334 1.00 98.25 172 ALA A C 1
ATOM 1288 O O . ALA A 1 172 ? -21.888 -0.890 7.477 1.00 98.25 172 ALA A O 1
ATOM 1289 N N . VAL A 1 173 ? -19.968 -1.907 8.043 1.00 98.06 173 VAL A N 1
ATOM 1290 C CA . VAL A 1 173 ? -20.581 -2.845 8.999 1.00 98.06 173 VAL A CA 1
ATOM 1291 C C . VAL A 1 173 ? -20.501 -2.380 10.450 1.00 98.06 173 VAL A C 1
ATOM 1293 O O . VAL A 1 173 ? -20.930 -3.113 11.338 1.00 98.06 173 VAL A O 1
ATOM 1296 N N . ALA A 1 174 ? -19.964 -1.190 10.731 1.00 95.19 174 ALA A N 1
ATOM 1297 C CA . ALA A 1 174 ? -19.687 -0.724 12.093 1.00 95.19 174 ALA A CA 1
ATOM 1298 C C . ALA A 1 174 ? -20.926 -0.693 13.013 1.00 95.19 174 ALA A C 1
ATOM 1300 O O . ALA A 1 174 ? -20.787 -0.831 14.226 1.00 95.19 174 ALA A O 1
ATOM 1301 N N . GLY A 1 175 ? -22.127 -0.540 12.444 1.00 94.81 175 GLY A N 1
ATOM 1302 C CA . GLY A 1 175 ? -23.394 -0.478 13.182 1.00 94.81 175 GLY A CA 1
ATOM 1303 C C . GLY A 1 175 ? -24.159 -1.801 13.314 1.00 94.81 175 GLY A C 1
ATOM 1304 O O . GLY A 1 175 ? -25.238 -1.807 13.893 1.00 94.81 175 GLY A O 1
ATOM 1305 N N . TRP A 1 176 ? -23.659 -2.921 12.780 1.00 97.12 176 TRP A N 1
ATOM 1306 C CA . TRP A 1 176 ? -24.417 -4.189 12.699 1.00 97.12 176 TRP A CA 1
ATOM 1307 C C . TRP A 1 176 ? -24.355 -5.053 13.973 1.00 97.12 176 TRP A C 1
ATOM 1309 O O . TRP A 1 176 ? -24.839 -6.186 13.989 1.00 97.12 176 TRP A O 1
ATOM 1319 N N . GLY A 1 177 ? -23.748 -4.528 15.037 1.00 96.31 177 GLY A N 1
ATOM 1320 C CA . GLY A 1 177 ? -23.416 -5.270 16.249 1.00 96.31 177 GLY A CA 1
ATOM 1321 C C . GLY A 1 177 ? -22.088 -6.020 16.119 1.00 96.31 177 GLY A C 1
ATOM 1322 O O . GLY A 1 177 ? -21.804 -6.657 15.107 1.00 96.31 177 GLY A O 1
ATOM 1323 N N . GLU A 1 178 ? -21.274 -5.971 17.176 1.00 95.50 178 GLU A N 1
ATOM 1324 C CA . GLU A 1 178 ? -19.855 -6.365 17.144 1.00 95.50 178 GLU A CA 1
ATOM 1325 C C . GLU A 1 178 ? -19.607 -7.778 16.587 1.00 95.50 178 GLU A C 1
ATOM 1327 O O . GLU A 1 178 ? -18.706 -7.976 15.770 1.00 95.50 178 GLU A O 1
ATOM 1332 N N . VAL A 1 179 ? -20.415 -8.770 16.978 1.00 97.44 179 VAL A N 1
ATOM 1333 C CA . VAL A 1 179 ? -20.258 -10.158 16.504 1.00 97.44 179 VAL A CA 1
ATOM 1334 C C . VAL A 1 179 ? -20.476 -10.254 14.993 1.00 97.44 179 VAL A C 1
ATOM 1336 O O . VAL A 1 179 ? -19.659 -10.855 14.291 1.00 97.44 179 VAL A O 1
ATOM 1339 N N . THR A 1 180 ? -21.551 -9.649 14.487 1.00 98.12 180 THR A N 1
ATOM 1340 C CA . THR A 1 180 ? -21.893 -9.646 13.060 1.00 98.12 180 THR A CA 1
ATOM 1341 C C . THR A 1 180 ? -20.837 -8.889 12.263 1.00 98.12 180 THR A C 1
ATOM 1343 O O . THR A 1 180 ? -20.304 -9.425 11.296 1.00 98.12 180 THR A O 1
ATOM 1346 N N . SER A 1 181 ? -20.452 -7.693 12.715 1.00 98.25 181 SER A N 1
ATOM 1347 C CA . SER A 1 181 ? -19.427 -6.863 12.075 1.00 98.25 181 SER A CA 1
ATOM 1348 C C . SER A 1 181 ? -18.097 -7.604 11.930 1.00 98.25 181 SER A C 1
ATOM 1350 O O . SER A 1 181 ? -17.532 -7.653 10.837 1.00 98.25 181 SER A O 1
ATOM 1352 N N . ARG A 1 182 ? -17.604 -8.249 12.998 1.00 98.00 182 ARG A N 1
ATOM 1353 C CA . ARG A 1 182 ? -16.352 -9.027 12.950 1.00 98.00 182 ARG A CA 1
ATOM 1354 C C . ARG A 1 182 ? -16.444 -10.226 12.016 1.00 98.00 182 ARG A C 1
ATOM 1356 O O . ARG A 1 182 ? -15.494 -10.482 11.279 1.00 98.00 182 ARG A O 1
ATOM 1363 N N . ARG A 1 183 ? -17.554 -10.972 12.055 1.00 98.31 183 ARG A N 1
ATOM 1364 C CA . ARG A 1 183 ? -17.771 -12.118 11.157 1.00 98.31 183 ARG A CA 1
ATOM 1365 C C . ARG A 1 183 ? -17.743 -11.673 9.700 1.00 98.31 183 ARG A C 1
ATOM 1367 O O . ARG A 1 183 ? -17.060 -12.308 8.903 1.00 98.31 183 ARG A O 1
ATOM 1374 N N . THR A 1 184 ? -18.397 -10.559 9.376 1.00 98.31 184 THR A N 1
ATOM 1375 C CA . THR A 1 184 ? -18.381 -9.997 8.022 1.00 98.31 184 THR A CA 1
ATOM 1376 C C . THR A 1 184 ? -16.980 -9.552 7.609 1.00 98.31 184 THR A C 1
ATOM 1378 O O . THR A 1 184 ? -16.551 -9.885 6.510 1.00 98.31 184 THR A O 1
ATOM 1381 N N . VAL A 1 185 ? -16.225 -8.874 8.484 1.00 98.50 185 VAL A N 1
ATOM 1382 C CA . VAL A 1 185 ? -14.832 -8.478 8.194 1.00 98.50 185 VAL A CA 1
ATOM 1383 C C . VAL A 1 185 ? -13.965 -9.695 7.873 1.00 98.50 185 VAL A C 1
ATOM 1385 O O . VAL A 1 185 ? -13.249 -9.676 6.872 1.00 98.50 185 VAL A O 1
ATOM 1388 N N . TRP A 1 186 ? -14.045 -10.767 8.665 1.00 98.62 186 TRP A N 1
ATOM 1389 C CA . TRP A 1 186 ? -13.292 -11.994 8.389 1.00 98.62 186 TRP A CA 1
ATOM 1390 C C . TRP A 1 186 ? -13.748 -12.680 7.104 1.00 98.62 186 TRP A C 1
ATOM 1392 O O . TRP A 1 186 ? -12.902 -13.015 6.283 1.00 98.62 186 TRP A O 1
ATOM 1402 N N . ALA A 1 187 ? -15.057 -12.827 6.886 1.00 98.62 187 ALA A N 1
ATOM 1403 C CA . ALA A 1 187 ? -15.594 -13.436 5.671 1.00 98.62 187 ALA A CA 1
ATOM 1404 C C . ALA A 1 187 ? -15.156 -12.681 4.404 1.00 98.62 187 ALA A C 1
ATOM 1406 O O . ALA A 1 187 ? -14.684 -13.297 3.448 1.00 98.62 187 ALA A O 1
ATOM 1407 N N . VAL A 1 188 ? -15.240 -11.346 4.414 1.00 98.50 188 VAL A N 1
ATOM 1408 C CA . VAL A 1 188 ? -14.791 -10.507 3.295 1.00 98.50 188 VAL A CA 1
ATOM 1409 C C . VAL A 1 188 ? -13.275 -10.564 3.136 1.00 98.50 188 VAL A C 1
ATOM 1411 O O . VAL A 1 188 ? -12.800 -10.662 2.011 1.00 98.50 188 VAL A O 1
ATOM 1414 N N . THR A 1 189 ? -12.507 -10.573 4.229 1.00 98.62 189 THR A N 1
ATOM 1415 C CA . THR A 1 189 ? -11.046 -10.752 4.172 1.00 98.62 189 THR A CA 1
ATOM 1416 C C . THR A 1 189 ? -10.687 -12.082 3.512 1.00 98.62 189 THR A C 1
ATOM 1418 O O . THR A 1 189 ? -9.847 -12.114 2.618 1.00 98.62 189 THR A O 1
ATOM 1421 N N . THR A 1 190 ? -11.344 -13.177 3.899 1.00 98.69 190 THR A N 1
ATOM 1422 C CA . THR A 1 190 ? -11.133 -14.494 3.289 1.00 98.69 190 THR A CA 1
ATOM 1423 C C . THR A 1 190 ? -11.476 -14.470 1.804 1.00 98.69 190 THR A C 1
ATOM 1425 O O . THR A 1 190 ? -10.656 -14.894 0.994 1.00 98.69 190 THR A O 1
ATOM 1428 N N . ALA A 1 191 ? -12.631 -13.921 1.421 1.00 98.69 191 ALA A N 1
ATOM 1429 C CA . ALA A 1 191 ? -13.010 -13.785 0.014 1.00 98.69 191 ALA A CA 1
ATOM 1430 C C . ALA A 1 191 ? -12.004 -12.931 -0.780 1.00 98.69 191 ALA A C 1
ATOM 1432 O O . ALA A 1 191 ? -11.646 -13.281 -1.902 1.00 98.69 191 ALA A O 1
ATOM 1433 N N . TYR A 1 192 ? -11.497 -11.852 -0.181 1.00 98.62 192 TYR A N 1
ATOM 1434 C CA . TYR A 1 192 ? -10.493 -10.976 -0.779 1.00 98.62 192 TYR A CA 1
ATOM 1435 C C . TYR A 1 192 ? -9.166 -11.699 -1.021 1.00 98.62 192 TYR A C 1
ATOM 1437 O O . TYR A 1 192 ? -8.593 -11.603 -2.105 1.00 98.62 192 TYR A O 1
ATOM 1445 N N . VAL A 1 193 ? -8.691 -12.464 -0.034 1.00 98.62 193 VAL A N 1
ATOM 1446 C CA . VAL A 1 193 ? -7.474 -13.277 -0.163 1.00 98.62 193 VAL A CA 1
ATOM 1447 C C . VAL A 1 193 ? -7.664 -14.369 -1.212 1.00 98.62 193 VAL A C 1
ATOM 1449 O O . VAL A 1 193 ? -6.773 -14.574 -2.029 1.00 98.62 193 VAL A O 1
ATOM 1452 N N . LEU A 1 194 ? -8.821 -15.034 -1.252 1.00 98.69 194 LEU A N 1
ATOM 1453 C CA . LEU A 1 194 ? -9.119 -16.032 -2.283 1.00 98.69 194 LEU A CA 1
ATOM 1454 C C . LEU A 1 194 ? -9.126 -15.415 -3.685 1.00 98.69 194 LEU A C 1
ATOM 1456 O O . LEU A 1 194 ? -8.546 -15.993 -4.601 1.00 98.69 194 LEU A O 1
ATOM 1460 N N . LEU A 1 195 ? -9.709 -14.224 -3.849 1.00 98.56 195 LEU A N 1
ATOM 1461 C CA . LEU A 1 195 ? -9.680 -13.484 -5.112 1.00 98.56 195 LEU A CA 1
ATOM 1462 C C . LEU A 1 195 ? -8.247 -13.107 -5.514 1.00 98.56 195 LEU A C 1
ATOM 1464 O O . LEU A 1 195 ? -7.865 -13.281 -6.670 1.00 98.56 195 LEU A O 1
ATOM 1468 N N . PHE A 1 196 ? -7.439 -12.635 -4.562 1.00 98.62 196 PHE A N 1
ATOM 1469 C CA . PHE A 1 196 ? -6.019 -12.359 -4.779 1.00 98.62 196 PHE A CA 1
ATOM 1470 C C . PHE A 1 196 ? -5.257 -13.614 -5.224 1.00 98.62 196 PHE A C 1
ATOM 1472 O O . PHE A 1 196 ? -4.523 -13.561 -6.209 1.00 98.62 196 PHE A O 1
ATOM 1479 N N . VAL A 1 197 ? -5.446 -14.744 -4.534 1.00 98.44 197 VAL A N 1
ATOM 1480 C CA . VAL A 1 197 ? -4.789 -16.018 -4.863 1.00 98.44 197 VAL A CA 1
ATOM 1481 C C . VAL A 1 197 ? -5.223 -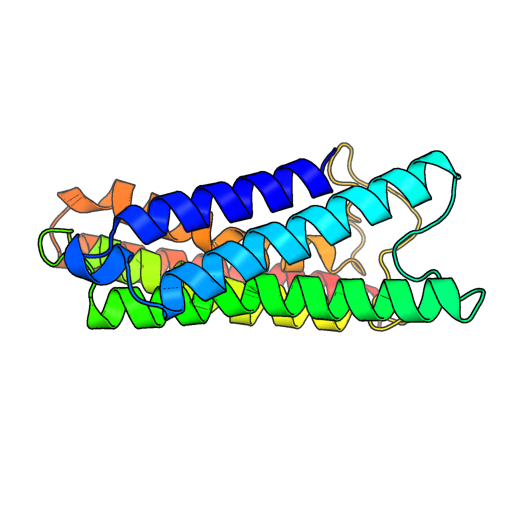16.500 -6.241 1.00 98.44 197 VAL A C 1
ATOM 1483 O O . VAL A 1 197 ? -4.370 -16.879 -7.035 1.00 98.44 197 VAL A O 1
ATOM 1486 N N . ALA A 1 198 ? -6.515 -16.429 -6.568 1.00 97.25 198 ALA A N 1
ATOM 1487 C CA . ALA A 1 198 ? -7.016 -16.786 -7.891 1.00 97.25 198 ALA A CA 1
ATOM 1488 C C . ALA A 1 198 ? -6.366 -15.930 -8.991 1.00 97.25 198 ALA A C 1
ATOM 1490 O O . ALA A 1 198 ? -5.886 -16.473 -9.984 1.00 97.25 198 ALA A O 1
ATOM 1491 N N . ALA A 1 199 ? -6.272 -14.610 -8.790 1.00 96.38 199 ALA A N 1
ATOM 1492 C CA . ALA A 1 199 ? -5.600 -13.708 -9.724 1.00 96.38 199 ALA A CA 1
ATOM 1493 C C . ALA A 1 199 ? -4.094 -14.002 -9.847 1.00 96.38 199 ALA A C 1
ATOM 1495 O O . ALA A 1 199 ? -3.543 -13.952 -10.945 1.00 96.38 199 ALA A O 1
ATOM 1496 N N . LEU A 1 200 ? -3.427 -14.328 -8.735 1.00 96.75 200 LEU A N 1
ATOM 1497 C CA . LEU A 1 200 ? -2.007 -14.679 -8.716 1.00 96.75 200 LEU A CA 1
ATOM 1498 C C . LEU A 1 200 ? -1.755 -15.987 -9.470 1.00 96.75 200 LEU A C 1
ATOM 1500 O O . LEU A 1 200 ? -0.880 -16.032 -10.328 1.00 96.75 200 LEU A O 1
ATOM 1504 N N . VAL A 1 201 ? -2.538 -17.029 -9.188 1.00 96.12 201 VAL A N 1
ATOM 1505 C CA . VAL A 1 201 ? -2.438 -18.333 -9.858 1.00 96.12 201 VAL A CA 1
ATOM 1506 C C . VAL A 1 201 ? -2.729 -18.193 -11.347 1.00 96.12 201 VAL A C 1
ATOM 1508 O O . VAL A 1 201 ? -1.964 -18.711 -12.151 1.00 96.12 201 VAL A O 1
ATOM 1511 N N . TRP A 1 202 ? -3.763 -17.441 -11.731 1.00 93.62 202 TRP A N 1
ATOM 1512 C CA . TRP A 1 202 ? -4.060 -17.150 -13.137 1.00 93.62 202 TRP A CA 1
ATOM 1513 C C . TRP A 1 202 ? -2.895 -16.445 -13.843 1.00 93.62 202 TRP A C 1
ATOM 1515 O O . TRP A 1 202 ? -2.494 -16.809 -14.952 1.00 93.62 202 TRP A O 1
ATOM 1525 N N . GLY A 1 203 ? -2.311 -15.449 -13.176 1.00 93.81 203 GLY A N 1
ATOM 1526 C CA . GLY A 1 203 ? -1.161 -14.717 -13.685 1.00 93.81 203 GLY A CA 1
ATOM 1527 C C . GLY A 1 203 ? 0.107 -15.571 -13.798 1.00 93.81 203 GLY A C 1
ATOM 1528 O O . GLY A 1 203 ? 0.873 -15.378 -14.736 1.00 93.81 203 GLY A O 1
ATOM 1529 N N . LEU A 1 204 ? 0.323 -16.527 -12.890 1.00 93.44 204 LEU A N 1
ATOM 1530 C CA . LEU A 1 204 ? 1.462 -17.452 -12.930 1.00 93.44 204 LEU A CA 1
ATOM 1531 C C . LEU A 1 204 ? 1.269 -18.581 -13.951 1.00 93.44 204 LEU A C 1
ATOM 1533 O O . LEU A 1 204 ? 2.208 -18.912 -14.666 1.00 93.44 204 LEU A O 1
ATOM 1537 N N . ALA A 1 205 ? 0.065 -19.149 -14.048 1.00 89.12 205 ALA A N 1
ATOM 1538 C CA . ALA A 1 205 ? -0.240 -20.270 -14.937 1.00 89.12 205 ALA A CA 1
ATOM 1539 C C . ALA A 1 205 ? -0.061 -19.907 -16.414 1.00 89.12 205 ALA A C 1
ATOM 1541 O O . ALA A 1 205 ? 0.430 -20.721 -17.178 1.00 89.12 205 ALA A O 1
ATOM 1542 N N . 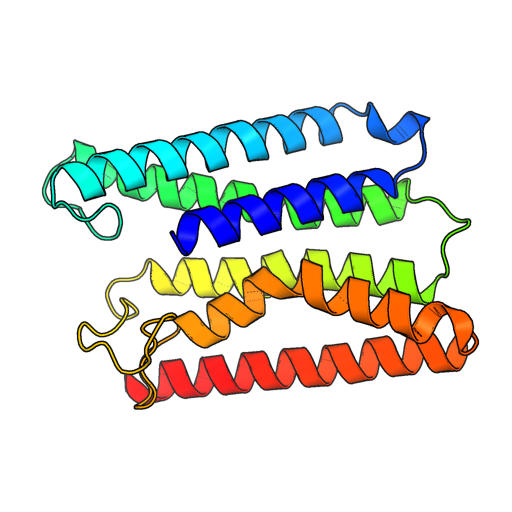GLY A 1 206 ? -0.378 -18.670 -16.810 1.00 79.50 206 GLY A N 1
ATOM 1543 C CA . GLY A 1 206 ? -0.125 -18.200 -18.178 1.00 79.50 206 GLY A CA 1
ATOM 1544 C C . GLY A 1 206 ? 1.347 -17.897 -18.501 1.00 79.50 206 GLY A C 1
ATOM 1545 O O . GLY A 1 206 ? 1.606 -17.235 -19.502 1.00 79.50 206 GLY A O 1
ATOM 1546 N N . ARG A 1 207 ? 2.300 -18.292 -17.642 1.00 73.38 207 ARG A N 1
ATOM 1547 C CA . ARG A 1 207 ? 3.753 -18.195 -17.890 1.00 73.38 207 ARG A CA 1
ATOM 1548 C C . ARG A 1 207 ? 4.476 -19.541 -17.933 1.00 73.38 207 ARG A C 1
ATOM 1550 O O . ARG A 1 207 ? 5.663 -19.549 -18.255 1.00 73.38 207 ARG A O 1
ATOM 1557 N N . LEU A 1 208 ? 3.794 -20.618 -17.548 1.00 63.78 208 LEU A N 1
ATOM 1558 C CA . LEU A 1 208 ? 4.278 -21.997 -17.637 1.00 63.78 208 LEU A CA 1
ATOM 1559 C C . LEU A 1 208 ? 3.828 -22.598 -18.970 1.00 63.78 208 LEU A C 1
ATOM 1561 O O . LEU A 1 208 ? 4.614 -23.394 -19.523 1.00 63.78 208 LEU A O 1
#

Sequence (208 aa):
MKFLLSVGLFALTTAWLVGHLQAGARHLRAVTVMVWVLIGSGTFELVYITVQAALGQGSHYNIGDIFHAVMYALMGIGAMSLTATQVVLAWLLIRHGDPQRPAAYRLAVIIGLVMTFVLGASVGALLSVPIFKPPEIAVLPVVGWSMAGGDLRPSHFLGIHAQQVLPLVGLAVAGWGEVTSRRTVWAVTTAYVLLFVAALVWGLAGRL

Solvent-accessible surface area (backbone atoms only — not comparable to full-atom values): 10691 Å² total; per-residue (Å²): 109,71,67,59,52,49,54,51,52,51,52,52,50,51,55,57,55,53,69,44,32,32,79,80,54,58,72,34,67,70,48,54,51,45,51,50,47,45,51,51,33,51,49,49,48,52,52,50,43,50,51,24,52,75,71,76,42,64,51,71,92,31,59,91,46,72,67,43,36,51,50,35,51,50,44,54,53,28,55,49,54,47,35,50,41,30,45,54,49,30,53,48,41,73,76,37,34,47,79,88,53,50,66,37,24,56,50,20,39,37,51,9,19,42,40,15,26,59,42,13,45,52,42,51,57,47,46,72,38,76,94,44,46,68,66,88,65,72,66,37,85,95,80,45,49,48,86,84,34,30,26,47,61,65,19,24,52,50,12,57,41,25,49,56,53,32,31,51,52,14,58,74,33,58,83,64,43,68,69,55,23,37,50,50,43,52,53,51,50,51,52,50,51,51,51,32,48,51,36,38,49,43,12,51,59,49,71,112